Protein AF-0000000080642154 (afdb_homodimer)

pLDDT: mean 95.43, std 9.93, range [31.25, 98.94]

InterPro domains:
  IPR029069 HotDog domain superfamily [SSF54637] (1-154)

Sequence (316 aa):
MKNPFTVIQQVNEDMIDHNGHMHDAHYNMVFSDAINQFNYQHGLSLEEREALNYTLFTVEEHTAYLSELKKNERYHITIYLYDYNEKSVHFFSIMTNEHGSKVATNEALMLGINRATNKTAPFPEQFAQAIINYYDNQQLIEWPKQLGHRIRISRKGVMKNPFTVIQQVNEDMIDHNGHMHDAHYNMVFSDAINQFNYQHGLSLEEREALNYTLFTVEEHTAYLSELKKNERYHITIYLYDYNEKSVHFFSIMTNEHGSKVATNEALMLGINRATNKTAPFPEQFAQAIINYYDNQQLIEWPKQLGHRIRISRKGV

Nearest PDB structures (foldseek):
  5eo2-assembly2_C  TM=9.869E-01  e=1.524E-21  Staphylococcus aureus subsp. aureus Mu50
  5kl9-assembly1_B  TM=9.433E-01  e=9.557E-10  Escherichia coli O157:H7
  5t06-assembly1_B  TM=9.479E-01  e=1.783E-09  Escherichia coli O157:H7
  6fdg-assembly1_D  TM=8.700E-01  e=4.175E-09  Staphylococcus aureus
  2own-assembly1_A  TM=7.816E-01  e=1.930E-08  Lactiplantibacillus plantarum

Foldseek 3Di:
DPFWQKDKDFAAPVQADPVQFGDPVVVVVVVVVSVVVVLCVQQCNPVSCVVQQKDKDWDDKDKDFDATHGHGWMKMKTKAWPDDDFFKTWIKIFMATPVRHTGMIMIIMMGMARNVVRHTDGDDPRNVVSRVVSNVPHDDDDDDPSVVDDDDDDDDDD/DPFWQKDKDFAAPVQADPVQWGDPVVVVVVVVVSVVVVLCVQQCNVVSCVVQQKDKDWDDKDKDFDATHGHGWMKMKTKAWPDDDFFKTWIKIFMATPVGHTGMIMIIMMGMARNVVRHTDGDDPSNVVSNVVNNVPHDDDDDDPSVVDDDDDDDDDD

Secondary structure (DSSP, 8-state):
--PSPEEEEE--GGGB-TTSBB-HHHHHHHHHHHHHHHHHHTT--HHHHHHHTEEEEEEEEEEEE-S--BTT-EEEEEEEEEEE-SSEEEEEEEEEETTS-EEEEEEEEEEEEETTTTEE-PPPHHHHHHHHHHHHHSPP----TTTTPPP-------/---S-EEEEE--GGGB-TTSBB-HHHHHHHHHHHHHHHHHHTT--HHHHHHHTEEEEEEEEEEEE-S--BTT-EEEEEEEEEEE-SSEEEEEEEEEETTS-EEEEEEEEEEEEETTTTEE-PPPHHHHHHHHHHHHHSPP----TTTTPPP-------

Organism: Staphylococcus saprophyticus subsp. saprophyticus (strain ATCC 15305 / DSM 20229 / NCIMB 8711 / NCTC 7292 / S-41) (NCBI:txid342451)

Structure (mmCIF, N/CA/C/O backbone):
data_AF-0000000080642154-model_v1
#
loop_
_entity.id
_entity.type
_entity.pdbx_description
1 polymer '3-hydroxyacyl-CoA dehydrogenase'
#
loop_
_atom_site.group_PDB
_atom_site.id
_atom_site.type_symbol
_atom_site.label_atom_id
_atom_site.label_alt_id
_atom_site.label_comp_id
_atom_site.label_asym_id
_atom_site.label_entity_id
_atom_site.label_seq_id
_atom_site.pdbx_PDB_ins_code
_atom_site.Cartn_x
_atom_site.Cartn_y
_atom_site.Cartn_z
_atom_site.occupancy
_atom_site.B_iso_or_equiv
_atom_site.auth_seq_id
_atom_site.auth_comp_id
_atom_site.auth_asym_id
_atom_site.auth_atom_id
_atom_site.pdbx_PDB_model_num
ATOM 1 N N . MET A 1 1 ? -19.531 20.781 12.695 1 42.19 1 MET A N 1
ATOM 2 C CA . MET A 1 1 ? -18.469 20.422 11.766 1 42.19 1 MET A CA 1
ATOM 3 C C . MET A 1 1 ? -18.688 19 11.227 1 42.19 1 MET A C 1
ATOM 5 O O . MET A 1 1 ? -19.188 18.141 11.938 1 42.19 1 MET A O 1
ATOM 9 N N . LYS A 1 2 ? -19.234 18.766 9.977 1 56.19 2 LYS A N 1
ATOM 10 C CA . LYS A 1 2 ? -19.688 17.562 9.297 1 56.19 2 LYS A CA 1
ATOM 11 C C . LYS A 1 2 ? -18.688 16.422 9.477 1 56.19 2 LYS A C 1
ATOM 13 O O . LYS A 1 2 ? -17.672 16.375 8.781 1 56.19 2 LYS A O 1
ATOM 18 N N . ASN A 1 3 ? -18.219 15.992 10.805 1 66.75 3 ASN A N 1
ATOM 19 C CA . ASN A 1 3 ? -17.359 14.906 11.266 1 66.75 3 ASN A CA 1
ATOM 20 C C . ASN A 1 3 ? -17.906 13.547 10.852 1 66.75 3 ASN A C 1
ATOM 22 O O . ASN A 1 3 ? -19.109 13.305 10.922 1 66.75 3 ASN A O 1
ATOM 26 N N . PRO A 1 4 ? -17.078 12.812 10.211 1 89.19 4 PRO A N 1
ATOM 27 C CA . PRO A 1 4 ? -15.672 12.672 9.82 1 89.19 4 PRO A CA 1
ATOM 28 C C . PRO A 1 4 ? -15.406 13.125 8.383 1 89.19 4 PRO A C 1
ATOM 30 O O . PRO A 1 4 ? -16.328 13.18 7.574 1 89.19 4 PRO A O 1
ATOM 33 N N . PHE A 1 5 ? -14.094 13.523 8.047 1 96.81 5 PHE A N 1
ATOM 34 C CA . PHE A 1 5 ? -13.672 13.867 6.691 1 96.81 5 PHE A CA 1
ATOM 35 C C . PHE A 1 5 ? -13.891 12.688 5.746 1 96.81 5 PHE A C 1
ATOM 37 O O . PHE A 1 5 ? -13.336 11.609 5.957 1 96.81 5 PHE A O 1
ATOM 44 N N . THR A 1 6 ? -14.727 12.883 4.695 1 97.56 6 THR A N 1
ATOM 45 C CA . THR A 1 6 ? -15.094 11.805 3.777 1 97.56 6 THR A CA 1
ATOM 46 C C . THR A 1 6 ? -15.008 12.281 2.33 1 97.56 6 THR A C 1
ATOM 48 O O . THR A 1 6 ? -15.445 13.383 2.004 1 97.56 6 THR A O 1
ATOM 51 N N . VAL A 1 7 ? -14.352 11.484 1.503 1 97.75 7 VAL A N 1
ATOM 52 C CA . VAL A 1 7 ? -14.336 11.742 0.067 1 97.75 7 VAL A CA 1
ATOM 53 C C . VAL A 1 7 ? -15.203 10.719 -0.655 1 97.75 7 VAL A C 1
ATOM 55 O O . VAL A 1 7 ? -15.234 9.547 -0.279 1 97.75 7 VAL A O 1
ATOM 58 N N . ILE A 1 8 ? -15.891 11.219 -1.665 1 97.5 8 ILE A N 1
ATOM 59 C CA . ILE A 1 8 ? -16.75 10.367 -2.48 1 97.5 8 ILE A CA 1
ATOM 60 C C . ILE A 1 8 ? -16.219 10.312 -3.912 1 97.5 8 ILE A C 1
ATOM 62 O O . ILE A 1 8 ? -16.016 11.352 -4.543 1 97.5 8 ILE A O 1
ATOM 66 N N . GLN A 1 9 ? -15.961 9.102 -4.348 1 97.94 9 GLN A N 1
ATOM 67 C CA . GLN A 1 9 ? -15.391 8.93 -5.676 1 97.94 9 GLN A CA 1
ATOM 68 C C . GLN A 1 9 ? -16.016 7.742 -6.398 1 97.94 9 GLN A C 1
ATOM 70 O O . GLN A 1 9 ? -16.969 7.129 -5.891 1 97.94 9 GLN A O 1
ATOM 75 N N . GLN A 1 10 ? -15.586 7.582 -7.633 1 98.25 10 GLN A N 1
ATOM 76 C CA . GLN A 1 10 ? -16.062 6.492 -8.477 1 98.25 10 GLN A CA 1
ATOM 77 C C . GLN A 1 10 ? -14.898 5.773 -9.156 1 98.25 10 GLN A C 1
ATOM 79 O O . GLN A 1 10 ? -13.883 6.391 -9.477 1 98.25 10 GLN A O 1
ATOM 84 N N . VAL A 1 11 ? -15.156 4.461 -9.352 1 98.56 11 VAL A N 1
ATOM 85 C CA . VAL A 1 11 ? -14.133 3.678 -10.039 1 98.56 11 VAL A CA 1
ATOM 86 C C . VAL A 1 11 ? -14.148 4.004 -11.531 1 98.56 11 VAL A C 1
ATOM 88 O O . VAL A 1 11 ? -15.148 3.777 -12.219 1 98.56 11 VAL A O 1
ATOM 91 N N . ASN A 1 12 ? -12.992 4.504 -11.984 1 98.06 12 ASN A N 1
ATOM 92 C CA . ASN A 1 12 ? -12.859 4.812 -13.406 1 98.06 12 ASN A CA 1
ATOM 93 C C . ASN A 1 12 ? -12.297 3.627 -14.188 1 98.06 12 ASN A C 1
ATOM 95 O O . ASN A 1 12 ? -11.727 2.709 -13.602 1 98.06 12 ASN A O 1
ATOM 99 N N . GLU A 1 13 ? -12.398 3.707 -15.477 1 97.5 13 GLU A N 1
ATOM 100 C CA . GLU A 1 13 ? -11.984 2.619 -16.359 1 97.5 13 GLU A CA 1
ATOM 101 C C . GLU A 1 13 ? -10.492 2.34 -16.219 1 97.5 13 GLU A C 1
ATOM 103 O O . GLU A 1 13 ? -10.062 1.186 -16.297 1 97.5 13 GLU A O 1
ATOM 108 N N . ASP A 1 14 ? -9.711 3.342 -16.031 1 96.75 14 ASP A N 1
ATOM 109 C CA . ASP A 1 14 ? -8.258 3.197 -16.016 1 96.75 14 ASP A CA 1
ATOM 110 C C . ASP A 1 14 ? -7.789 2.541 -14.727 1 96.75 14 ASP A C 1
ATOM 112 O O . ASP A 1 14 ? -6.609 2.213 -14.586 1 96.75 14 ASP A O 1
ATOM 116 N N . MET A 1 15 ? -8.727 2.35 -13.812 1 97.81 15 MET A N 1
ATOM 117 C CA . MET A 1 15 ? -8.391 1.742 -12.523 1 97.81 15 MET A CA 1
ATOM 118 C C . MET A 1 15 ? -8.609 0.234 -12.562 1 97.81 15 MET A C 1
ATOM 120 O O . MET A 1 15 ? -8.227 -0.476 -11.633 1 97.81 15 MET A O 1
ATOM 124 N N . ILE A 1 16 ? -9.195 -0.267 -13.625 1 97.62 16 ILE A N 1
ATOM 125 C CA . ILE A 1 16 ? -9.672 -1.643 -13.695 1 97.62 16 ILE A CA 1
ATOM 126 C C . ILE A 1 16 ? -8.57 -2.545 -14.242 1 97.62 16 ILE A C 1
ATOM 128 O O . ILE A 1 16 ? -7.891 -2.188 -15.211 1 97.62 16 ILE A O 1
ATOM 132 N N . ASP A 1 17 ? -8.383 -3.711 -13.586 1 95.69 17 ASP A N 1
ATOM 133 C CA . ASP A 1 17 ? -7.355 -4.648 -14.031 1 95.69 17 ASP A CA 1
ATOM 134 C C . ASP A 1 17 ? -7.957 -5.734 -14.922 1 95.69 17 ASP A C 1
ATOM 136 O O . ASP A 1 17 ? -9.109 -5.629 -15.352 1 95.69 17 ASP A O 1
ATOM 140 N N . HIS A 1 18 ? -7.137 -6.738 -15.211 1 92.62 18 HIS A N 1
ATOM 141 C CA . HIS A 1 18 ? -7.531 -7.793 -16.141 1 92.62 18 HIS A CA 1
ATOM 142 C C . HIS A 1 18 ? -8.656 -8.641 -15.555 1 92.62 18 HIS A C 1
ATOM 144 O O . HIS A 1 18 ? -9.312 -9.391 -16.281 1 92.62 18 HIS A O 1
ATOM 150 N N . ASN A 1 19 ? -8.844 -8.531 -14.219 1 92.19 19 ASN A N 1
ATOM 151 C CA . ASN A 1 19 ? -9.898 -9.289 -13.555 1 92.19 19 ASN A CA 1
ATOM 152 C C . ASN A 1 19 ? -11.227 -8.547 -13.594 1 92.19 19 ASN A C 1
ATOM 154 O O . ASN A 1 19 ? -12.25 -9.07 -13.133 1 92.19 19 ASN A O 1
ATOM 158 N N . GLY A 1 20 ? -11.25 -7.289 -14.086 1 94.56 20 GLY A N 1
ATOM 159 C CA . GLY A 1 20 ? -12.469 -6.5 -14.148 1 94.56 20 GLY A CA 1
ATOM 160 C C . GLY A 1 20 ? -12.781 -5.781 -12.852 1 94.56 20 GLY A C 1
ATOM 161 O O . GLY A 1 20 ? -13.906 -5.32 -12.641 1 94.56 20 GLY A O 1
ATOM 162 N N . HIS A 1 21 ? -11.844 -5.762 -11.953 1 97.25 21 HIS A N 1
ATOM 163 C CA . HIS A 1 21 ? -11.984 -5.078 -10.672 1 97.25 21 HIS A CA 1
ATOM 164 C C . HIS A 1 21 ? -10.953 -3.961 -10.531 1 97.25 21 HIS A C 1
ATOM 166 O O . HIS A 1 21 ? -10 -3.891 -11.305 1 97.25 21 HIS A O 1
ATOM 172 N N . MET A 1 22 ? -11.195 -3.131 -9.586 1 98.31 22 MET A N 1
ATOM 173 C CA . MET A 1 22 ? -10.188 -2.121 -9.305 1 98.31 22 MET A CA 1
ATOM 174 C C . MET A 1 22 ? -8.875 -2.77 -8.867 1 98.31 22 MET A C 1
ATOM 176 O O . MET A 1 22 ? -8.867 -3.633 -7.984 1 98.31 22 MET A O 1
ATOM 180 N N . HIS A 1 23 ? -7.793 -2.352 -9.477 1 97.94 23 HIS A N 1
ATOM 181 C CA . HIS A 1 23 ? -6.453 -2.852 -9.195 1 97.94 23 HIS A CA 1
ATOM 182 C C . HIS A 1 23 ? -6.004 -2.482 -7.789 1 97.94 23 HIS A C 1
ATOM 184 O O . HIS A 1 23 ? -6.25 -1.367 -7.328 1 97.94 23 HIS A O 1
ATOM 190 N N . ASP A 1 24 ? -5.309 -3.367 -7.09 1 98 24 ASP A N 1
ATOM 191 C CA . ASP A 1 24 ? -4.883 -3.168 -5.707 1 98 24 ASP A CA 1
ATOM 192 C C . ASP A 1 24 ? -4.07 -1.884 -5.562 1 98 24 ASP A C 1
ATOM 194 O O . ASP A 1 24 ? -4.25 -1.133 -4.602 1 98 24 ASP A O 1
ATOM 198 N N . ALA A 1 25 ? -3.189 -1.623 -6.48 1 97.25 25 ALA A N 1
ATOM 199 C CA . ALA A 1 25 ? -2.359 -0.423 -6.418 1 97.25 25 ALA A CA 1
ATOM 200 C C . ALA A 1 25 ? -3.215 0.839 -6.484 1 97.25 25 ALA A C 1
ATOM 202 O O . ALA A 1 25 ? -2.859 1.869 -5.906 1 97.25 25 ALA A O 1
ATOM 203 N N . HIS A 1 26 ? -4.312 0.767 -7.16 1 98.25 26 HIS A N 1
ATOM 204 C CA . HIS A 1 26 ? -5.168 1.943 -7.277 1 98.25 26 HIS A CA 1
ATOM 205 C C . HIS A 1 26 ? -5.887 2.232 -5.965 1 98.25 26 HIS A C 1
ATOM 207 O O . HIS A 1 26 ? -6.133 3.393 -5.629 1 98.25 26 HIS A O 1
ATOM 213 N N . TYR A 1 27 ? -6.25 1.182 -5.184 1 98.75 27 TYR A N 1
ATOM 214 C CA . TYR A 1 27 ? -6.746 1.428 -3.834 1 98.75 27 TYR A CA 1
ATOM 215 C C . TYR A 1 27 ? -5.77 2.297 -3.047 1 98.75 27 TYR A C 1
ATOM 217 O O . TYR A 1 27 ? -6.176 3.279 -2.42 1 98.75 27 TYR A O 1
ATOM 225 N N . ASN A 1 28 ? -4.488 1.94 -3.105 1 98.56 28 ASN A N 1
ATOM 226 C CA . ASN A 1 28 ? -3.475 2.693 -2.373 1 98.56 28 ASN A CA 1
ATOM 227 C C . ASN A 1 28 ? -3.371 4.129 -2.875 1 98.56 28 ASN A C 1
ATOM 229 O O . ASN A 1 28 ? -3.133 5.051 -2.092 1 98.56 28 ASN A O 1
ATOM 233 N N . MET A 1 29 ? -3.561 4.305 -4.129 1 98.19 29 MET A N 1
ATOM 234 C CA . MET A 1 29 ? -3.521 5.645 -4.711 1 98.19 29 MET A CA 1
ATOM 235 C C . MET A 1 29 ? -4.664 6.504 -4.172 1 98.19 29 MET A C 1
ATOM 237 O O . MET A 1 29 ? -4.445 7.645 -3.758 1 98.19 29 MET A O 1
ATOM 241 N N . VAL A 1 30 ? -5.848 5.969 -4.137 1 98.56 30 VAL A N 1
ATOM 242 C CA . VAL A 1 30 ? -6.992 6.781 -3.738 1 98.56 30 VAL A CA 1
ATOM 243 C C . VAL A 1 30 ? -6.969 7.008 -2.229 1 98.56 30 VAL A C 1
ATOM 245 O O . VAL A 1 3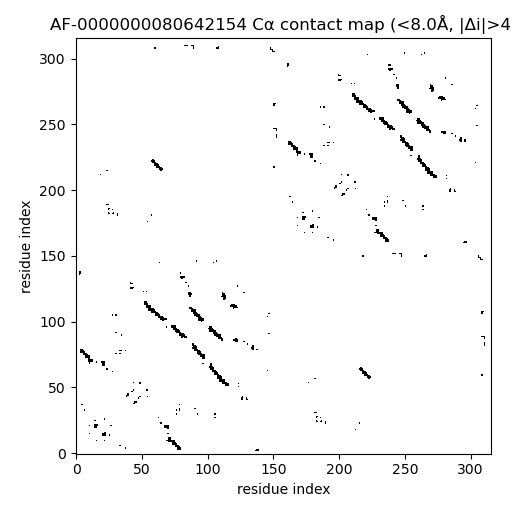0 ? -7.391 8.062 -1.744 1 98.56 30 VAL A O 1
ATOM 248 N N . PHE A 1 31 ? -6.484 6.031 -1.459 1 98.81 31 PHE A N 1
ATOM 249 C CA . PHE A 1 31 ? -6.277 6.262 -0.034 1 98.81 31 PHE A CA 1
ATOM 250 C C . PHE A 1 31 ? -5.27 7.383 0.191 1 98.81 31 PHE A C 1
ATOM 252 O O . PHE A 1 31 ? -5.508 8.289 0.997 1 98.81 31 PHE A O 1
ATOM 259 N N . SER A 1 32 ? -4.129 7.285 -0.513 1 98.5 32 SER A N 1
ATOM 260 C CA . SER A 1 32 ? -3.104 8.32 -0.414 1 98.5 32 SER A CA 1
ATOM 261 C C . SER A 1 32 ? -3.666 9.695 -0.765 1 98.5 32 SER A C 1
ATOM 263 O O . SER A 1 32 ? -3.418 10.672 -0.056 1 98.5 32 SER A O 1
ATOM 265 N N . ASP A 1 33 ? -4.418 9.742 -1.789 1 98.06 33 ASP A N 1
ATOM 266 C CA . ASP A 1 33 ? -5.016 11 -2.225 1 98.06 33 ASP A CA 1
ATOM 267 C C . ASP A 1 33 ? -5.969 11.547 -1.167 1 98.06 33 ASP A C 1
ATOM 269 O O . ASP A 1 33 ? -5.984 12.75 -0.903 1 98.06 33 ASP A O 1
ATOM 273 N N . ALA A 1 34 ? -6.789 10.719 -0.589 1 98.5 34 ALA A N 1
ATOM 274 C CA . ALA A 1 34 ? -7.738 11.133 0.438 1 98.5 34 ALA A CA 1
ATOM 275 C C . ALA A 1 34 ? -7.016 11.703 1.655 1 98.5 34 ALA A C 1
ATOM 277 O O . ALA A 1 34 ? -7.41 12.742 2.189 1 98.5 34 ALA A O 1
ATOM 278 N N . ILE A 1 35 ? -5.98 11.039 2.064 1 98.56 35 ILE A N 1
ATOM 279 C CA . ILE A 1 35 ? -5.203 11.5 3.211 1 98.56 35 ILE A CA 1
ATOM 280 C C . ILE A 1 35 ? -4.555 12.844 2.889 1 98.56 35 ILE A C 1
ATOM 282 O O . ILE A 1 35 ? -4.543 13.75 3.723 1 98.56 35 ILE A O 1
ATOM 286 N N . ASN A 1 36 ? -4.039 12.992 1.697 1 97.88 36 ASN A N 1
ATOM 287 C CA . ASN A 1 36 ? -3.441 14.258 1.293 1 97.88 36 ASN A CA 1
ATOM 288 C C . ASN A 1 36 ? -4.473 15.383 1.28 1 97.88 36 ASN A C 1
ATOM 290 O O . ASN A 1 36 ? -4.18 16.5 1.707 1 97.88 36 ASN A O 1
ATOM 294 N N . GLN A 1 37 ? -5.629 15.078 0.779 1 98.06 37 GLN A N 1
ATOM 295 C CA . GLN A 1 37 ? -6.695 16.078 0.797 1 98.06 37 GLN A CA 1
ATOM 296 C C . GLN A 1 37 ? -7.027 16.5 2.225 1 98.06 37 GLN A C 1
ATOM 298 O O . GLN A 1 37 ? -7.242 17.688 2.492 1 98.06 37 GLN A O 1
ATOM 303 N N . PHE A 1 38 ? -7.094 15.539 3.113 1 98.38 38 PHE A N 1
ATOM 304 C CA . PHE A 1 38 ? -7.273 15.859 4.523 1 98.38 38 PHE A CA 1
ATOM 305 C C . PHE A 1 38 ? -6.211 16.844 4.996 1 98.38 38 PHE A C 1
ATOM 307 O O . PHE A 1 38 ? -6.531 17.875 5.598 1 98.38 38 PHE A O 1
ATOM 314 N N . ASN A 1 39 ? -4.941 16.484 4.719 1 98.25 39 ASN A N 1
ATOM 315 C CA . ASN A 1 39 ? -3.834 17.344 5.137 1 98.25 39 ASN A CA 1
ATOM 316 C C . ASN A 1 39 ? -3.943 18.734 4.535 1 98.25 39 ASN A C 1
ATOM 318 O O . ASN A 1 39 ? -3.697 19.734 5.219 1 98.25 39 ASN A O 1
ATOM 322 N N . TYR A 1 40 ? -4.32 18.828 3.26 1 97.31 40 TYR A N 1
ATOM 323 C CA . TYR A 1 40 ? -4.465 20.109 2.566 1 97.31 40 TYR A CA 1
ATOM 324 C C . TYR A 1 40 ? -5.508 20.984 3.248 1 97.31 40 TYR A C 1
ATOM 326 O O . TYR A 1 40 ? -5.305 22.188 3.408 1 97.31 40 TYR A O 1
ATOM 334 N N . GLN A 1 41 ? -6.539 20.359 3.717 1 96.69 41 GLN A N 1
ATOM 335 C CA . GLN A 1 41 ? -7.676 21.094 4.258 1 96.69 41 GLN A CA 1
ATOM 336 C C . GLN A 1 41 ? -7.453 21.453 5.727 1 96.69 41 GLN A C 1
ATOM 338 O O . GLN A 1 41 ? -8.219 22.219 6.305 1 96.69 41 GLN A O 1
ATOM 343 N N . HIS A 1 42 ? -6.438 20.906 6.277 1 97 42 HIS A N 1
ATOM 344 C CA . HIS A 1 42 ? -6.234 21.109 7.707 1 97 42 HIS A CA 1
ATOM 345 C C . HIS A 1 42 ? -4.914 21.812 7.98 1 97 42 HIS A C 1
ATOM 347 O O . HIS A 1 42 ? -4.324 21.656 9.047 1 97 42 HIS A O 1
ATOM 353 N N . GLY A 1 43 ? -4.438 22.609 6.949 1 96.25 43 GLY A N 1
ATOM 354 C CA . GLY A 1 43 ? -3.338 23.516 7.258 1 96.25 43 GLY A CA 1
ATOM 355 C C . GLY A 1 43 ? -2.045 23.156 6.559 1 96.25 43 GLY A C 1
ATOM 356 O O . GLY A 1 43 ? -0.996 23.734 6.828 1 96.25 43 GLY A O 1
ATOM 357 N N . LEU A 1 44 ? -2.113 22.125 5.723 1 97.69 44 LEU A N 1
ATOM 358 C CA . LEU A 1 44 ? -0.933 21.75 4.953 1 97.69 44 LEU A CA 1
ATOM 359 C C . LEU A 1 44 ? -1.262 21.641 3.471 1 97.69 44 LEU A C 1
ATOM 361 O O . LEU A 1 44 ? -0.951 20.625 2.834 1 97.69 44 LEU A O 1
ATOM 365 N N . SER A 1 45 ? -1.916 22.688 2.943 1 97.31 45 SER A N 1
ATOM 366 C CA . SER A 1 45 ? -2.045 22.797 1.494 1 97.31 45 SER A CA 1
ATOM 367 C C . SER A 1 45 ? -0.681 22.922 0.825 1 97.31 45 SER A C 1
ATOM 369 O O . SER A 1 45 ? 0.326 23.172 1.495 1 97.31 45 SER A O 1
ATOM 371 N N . LEU A 1 46 ? -0.658 22.75 -0.472 1 96.25 46 LEU A N 1
ATOM 372 C CA . LEU A 1 46 ? 0.614 22.844 -1.181 1 96.25 46 LEU A CA 1
ATOM 373 C C . LEU A 1 46 ? 1.233 24.234 -0.986 1 96.25 46 LEU A C 1
ATOM 375 O O . LEU A 1 46 ? 2.445 24.344 -0.788 1 96.25 46 LEU A O 1
ATOM 379 N N . GLU A 1 47 ? 0.421 25.25 -1.021 1 96.94 47 GLU A N 1
ATOM 380 C CA . GLU A 1 47 ? 0.889 26.625 -0.801 1 96.94 47 GLU A CA 1
ATOM 381 C C . GLU A 1 47 ? 1.429 26.797 0.615 1 96.94 47 GLU A C 1
ATOM 383 O O . GLU A 1 47 ? 2.486 27.406 0.81 1 96.94 47 GLU A O 1
ATOM 388 N N . GLU A 1 48 ? 0.729 26.266 1.551 1 97.12 48 GLU A N 1
ATOM 389 C CA . GLU A 1 48 ? 1.159 26.375 2.941 1 97.12 48 GLU A CA 1
ATOM 390 C C . GLU A 1 48 ? 2.459 25.609 3.18 1 97.12 48 GLU A C 1
ATOM 392 O O . GLU A 1 48 ? 3.35 26.109 3.881 1 97.12 48 GLU A O 1
ATOM 397 N N . ARG A 1 49 ? 2.518 24.422 2.635 1 97.06 49 ARG A N 1
ATOM 398 C CA . ARG A 1 49 ? 3.73 23.609 2.764 1 97.06 49 ARG A CA 1
ATOM 399 C C . ARG A 1 49 ? 4.945 24.375 2.232 1 97.06 49 ARG A C 1
ATOM 401 O O . ARG A 1 49 ? 6.02 24.328 2.836 1 97.06 49 ARG A O 1
ATOM 408 N N . GLU A 1 50 ? 4.793 25 1.125 1 96.25 50 GLU A N 1
ATOM 409 C CA . GLU A 1 50 ? 5.879 25.781 0.538 1 96.25 50 GLU A CA 1
ATOM 410 C C . GLU A 1 50 ? 6.277 26.938 1.448 1 96.25 50 GLU A C 1
ATOM 412 O O . GLU A 1 50 ? 7.465 27.141 1.713 1 96.25 50 GLU A O 1
ATOM 417 N N . ALA A 1 51 ? 5.305 27.688 1.967 1 97.12 51 ALA A N 1
ATOM 418 C CA . ALA A 1 51 ? 5.555 28.844 2.822 1 97.12 51 ALA A CA 1
ATOM 419 C C . ALA A 1 51 ? 6.223 28.438 4.129 1 97.12 51 ALA A C 1
ATOM 421 O O . ALA A 1 51 ? 7.082 29.156 4.648 1 97.12 51 ALA A O 1
ATOM 422 N N . LEU A 1 52 ? 5.863 27.266 4.59 1 97.38 52 LEU A N 1
ATOM 423 C CA . LEU A 1 52 ? 6.328 26.781 5.887 1 97.38 52 LEU A CA 1
ATOM 424 C C . LEU A 1 52 ? 7.629 26 5.746 1 97.38 52 LEU A C 1
ATOM 426 O O . LEU A 1 52 ? 8.273 25.688 6.742 1 97.38 52 LEU A O 1
ATOM 430 N N . ASN A 1 53 ? 8.008 25.688 4.48 1 97.5 53 ASN A N 1
ATOM 431 C CA . ASN A 1 53 ? 9.109 24.766 4.227 1 97.5 53 ASN A CA 1
ATOM 432 C C . ASN A 1 53 ? 8.938 23.453 4.984 1 97.5 53 ASN A C 1
ATOM 434 O O . ASN A 1 53 ? 9.852 23.016 5.68 1 97.5 53 ASN A O 1
ATOM 438 N N . TYR A 1 54 ? 7.746 22.938 4.832 1 98.06 54 TYR A N 1
ATOM 439 C CA . TYR A 1 54 ? 7.324 21.781 5.621 1 98.06 54 TYR A CA 1
ATOM 440 C C . TYR A 1 54 ? 6.516 20.812 4.773 1 98.06 54 TYR A C 1
ATOM 442 O O . TYR A 1 54 ? 5.812 21.219 3.846 1 98.06 54 TYR A O 1
ATOM 450 N N . THR A 1 55 ? 6.668 19.484 5.059 1 97.56 55 THR A N 1
ATOM 451 C CA . THR A 1 55 ? 5.867 18.484 4.355 1 97.56 55 THR A CA 1
ATOM 452 C C . THR A 1 55 ? 5.668 17.25 5.219 1 97.56 55 THR A C 1
ATOM 454 O O . THR A 1 55 ? 6.082 17.219 6.379 1 97.56 55 THR A O 1
ATOM 457 N N . LEU A 1 56 ? 4.883 16.328 4.77 1 97.69 56 LEU A N 1
ATOM 458 C CA . LEU A 1 56 ? 4.684 15.016 5.383 1 97.69 56 LEU A CA 1
ATOM 459 C C . LEU A 1 56 ? 5.16 13.906 4.457 1 97.69 56 LEU A C 1
ATOM 461 O O . LEU A 1 56 ? 4.965 13.969 3.244 1 97.69 56 LEU A O 1
ATOM 465 N N . PHE A 1 57 ? 5.734 12.906 5.027 1 97.5 57 PHE A N 1
ATOM 466 C CA . PHE A 1 57 ? 6.094 11.688 4.309 1 97.5 57 PHE A CA 1
ATOM 467 C C . PHE A 1 57 ? 5.379 10.477 4.902 1 97.5 57 PHE A C 1
ATOM 469 O O . PHE A 1 57 ? 5.301 10.336 6.125 1 97.5 57 PHE A O 1
ATOM 476 N N . THR A 1 58 ? 4.793 9.695 4.02 1 98.44 58 THR A N 1
ATOM 477 C CA . THR A 1 58 ? 4.324 8.383 4.457 1 98.44 58 THR A CA 1
ATOM 478 C C . THR A 1 58 ? 5.5 7.457 4.742 1 98.44 58 THR A C 1
ATOM 480 O O . THR A 1 58 ? 6.355 7.246 3.883 1 98.44 58 THR A O 1
ATOM 483 N N . VAL A 1 59 ? 5.539 6.852 5.914 1 98.25 59 VAL A N 1
ATOM 484 C CA . VAL A 1 59 ? 6.695 6.031 6.254 1 98.25 59 VAL A CA 1
ATOM 485 C C . VAL A 1 59 ? 6.285 4.559 6.297 1 98.25 59 VAL A C 1
ATOM 487 O O . VAL A 1 59 ? 7.137 3.67 6.211 1 98.25 59 VAL A O 1
ATOM 490 N N . GLU A 1 60 ? 5.039 4.332 6.504 1 98.69 60 GLU A N 1
ATOM 491 C CA . GLU A 1 60 ? 4.535 2.963 6.527 1 98.69 60 GLU A CA 1
ATOM 492 C C . GLU A 1 60 ? 3.041 2.918 6.223 1 98.69 60 GLU A C 1
ATOM 494 O O . GLU A 1 60 ? 2.299 3.828 6.602 1 98.69 60 GLU A O 1
ATOM 499 N N . GLU A 1 61 ? 2.633 1.89 5.555 1 98.62 61 GLU A N 1
ATOM 500 C CA . GLU A 1 61 ? 1.222 1.747 5.207 1 98.62 61 GLU A CA 1
ATOM 501 C C . GLU A 1 61 ? 0.801 0.28 5.199 1 98.62 61 GLU A C 1
ATOM 503 O O . GLU A 1 61 ? 1.609 -0.602 4.902 1 98.62 61 GLU A O 1
ATOM 508 N N . HIS A 1 62 ? -0.407 0.009 5.547 1 98.81 62 HIS A N 1
ATOM 509 C CA . HIS A 1 62 ? -1.042 -1.304 5.547 1 98.81 62 HIS A CA 1
ATOM 510 C C . HIS A 1 62 ? -2.455 -1.232 4.977 1 98.81 62 HIS A C 1
ATOM 512 O O . HIS A 1 62 ? -3.283 -0.454 5.453 1 98.81 62 HIS A O 1
ATOM 518 N N . THR A 1 63 ? -2.727 -1.987 3.965 1 98.88 63 THR A N 1
ATOM 519 C CA . THR A 1 63 ? -4.035 -1.998 3.32 1 98.88 63 THR A CA 1
ATOM 520 C C . THR A 1 63 ? -4.637 -3.398 3.342 1 98.88 63 THR A C 1
ATOM 522 O O . THR A 1 63 ? -3.959 -4.379 3.027 1 98.88 63 THR A O 1
ATOM 525 N N . ALA A 1 64 ? -5.84 -3.488 3.773 1 98.88 64 ALA A N 1
ATOM 526 C CA . ALA A 1 64 ? -6.617 -4.723 3.686 1 98.88 64 ALA A CA 1
ATOM 527 C C . ALA A 1 64 ? -7.727 -4.594 2.645 1 98.88 64 ALA A C 1
ATOM 529 O O . ALA A 1 64 ? -8.516 -3.646 2.678 1 98.88 64 ALA A O 1
ATOM 530 N N . TYR A 1 65 ? -7.719 -5.504 1.724 1 98.69 65 TYR A N 1
ATOM 531 C CA . TYR A 1 65 ? -8.742 -5.574 0.69 1 98.69 65 TYR A CA 1
ATOM 532 C C . TYR A 1 65 ? -9.828 -6.578 1.065 1 98.69 65 TYR A C 1
ATOM 534 O O . TYR A 1 65 ? -9.586 -7.785 1.077 1 98.69 65 TYR A O 1
ATOM 542 N N . LEU A 1 66 ? -11.016 -6.102 1.304 1 98.38 66 LEU A N 1
ATOM 543 C CA . LEU A 1 66 ? -12.055 -6.922 1.92 1 98.38 66 LEU A CA 1
ATOM 544 C C . LEU A 1 66 ? -13.062 -7.395 0.879 1 98.38 66 LEU A C 1
ATOM 546 O O . LEU A 1 66 ? -13.641 -8.477 1.011 1 98.38 66 LEU A O 1
ATOM 550 N N . SER A 1 67 ? -13.398 -6.586 -0.068 1 97.5 67 SER A N 1
ATOM 551 C CA . SER A 1 67 ? -14.242 -6.922 -1.208 1 97.5 67 SER A CA 1
ATOM 552 C C . SER A 1 67 ? -13.844 -6.121 -2.445 1 97.5 67 SER A C 1
ATOM 554 O O . SER A 1 67 ? -13.023 -5.207 -2.361 1 97.5 67 SER A O 1
ATOM 556 N N . GLU A 1 68 ? -14.398 -6.492 -3.572 1 97.25 68 GLU A N 1
ATOM 557 C CA . GLU A 1 68 ? -13.977 -5.902 -4.84 1 97.25 68 GLU A CA 1
ATOM 558 C C . GLU A 1 68 ? -14.844 -4.699 -5.203 1 97.25 68 GLU A C 1
ATOM 560 O O . GLU A 1 68 ? -15.992 -4.598 -4.77 1 97.25 68 GLU A O 1
ATOM 565 N N . LEU A 1 69 ? -14.266 -3.762 -5.906 1 98.19 69 LEU A N 1
ATOM 566 C CA . LEU A 1 69 ? -14.969 -2.682 -6.586 1 98.19 69 LEU A CA 1
ATOM 567 C C . LEU A 1 69 ? -14.883 -2.844 -8.102 1 98.19 69 LEU A C 1
ATOM 569 O O . LEU A 1 69 ? -13.836 -3.201 -8.633 1 98.19 69 LEU A O 1
ATOM 573 N N . LYS A 1 70 ? -15.953 -2.623 -8.734 1 97.5 70 LYS A N 1
ATOM 574 C CA . LYS A 1 70 ? -16.031 -2.729 -10.195 1 97.5 70 LYS A CA 1
ATOM 575 C C . LYS A 1 70 ? -16.156 -1.351 -10.836 1 97.5 70 LYS A C 1
ATOM 577 O O . LYS A 1 70 ? -16.359 -0.353 -10.141 1 97.5 70 LYS A O 1
ATOM 582 N N . LYS A 1 71 ? -16.078 -1.395 -12.156 1 97.75 71 LYS A N 1
ATOM 583 C CA . LYS A 1 71 ? -16.172 -0.158 -12.922 1 97.75 71 LYS A CA 1
ATOM 584 C C . LYS A 1 71 ? -17.453 0.595 -12.602 1 97.75 71 LYS A C 1
ATOM 586 O O . LYS A 1 71 ? -18.516 -0.011 -12.492 1 97.75 71 LYS A O 1
ATOM 591 N N . ASN A 1 72 ? -17.297 1.896 -12.375 1 97.75 72 ASN A N 1
ATOM 592 C CA . ASN A 1 72 ? -18.375 2.852 -12.211 1 97.75 72 ASN A CA 1
ATOM 593 C C . ASN A 1 72 ? -19 2.754 -10.82 1 97.75 72 ASN A C 1
ATOM 595 O O . ASN A 1 72 ? -19.891 3.539 -10.477 1 97.75 72 ASN A O 1
ATOM 599 N N . GLU A 1 73 ? -18.609 1.833 -10.008 1 98.25 73 GLU A N 1
ATOM 600 C CA . GLU A 1 73 ? -19.109 1.804 -8.633 1 98.25 73 GLU A CA 1
ATOM 601 C C . GLU A 1 73 ? -18.594 3 -7.84 1 98.25 73 GLU A C 1
ATOM 603 O O . GLU A 1 73 ? -17.453 3.416 -8 1 98.25 73 GLU A O 1
ATOM 608 N N . ARG A 1 74 ? -19.5 3.514 -7.066 1 98.38 74 ARG A N 1
ATOM 609 C CA . ARG A 1 74 ? -19.141 4.613 -6.176 1 98.38 74 ARG A CA 1
ATOM 610 C C . ARG A 1 74 ? -18.594 4.09 -4.855 1 98.38 74 ARG A C 1
ATOM 612 O O . ARG A 1 74 ? -18.984 3.014 -4.398 1 98.38 74 ARG A O 1
ATOM 619 N N . TYR A 1 75 ? -17.656 4.805 -4.281 1 98.69 75 TYR A N 1
ATOM 620 C CA . TYR A 1 75 ? -17.125 4.453 -2.971 1 98.69 75 TYR A CA 1
ATOM 621 C C . TYR A 1 75 ? -16.828 5.703 -2.145 1 98.69 75 TYR A C 1
ATOM 623 O O . TYR A 1 75 ? -16.688 6.797 -2.693 1 98.69 75 TYR A O 1
ATOM 631 N N . HIS A 1 76 ? -16.844 5.488 -0.842 1 98.44 76 HIS A N 1
ATOM 632 C CA . HIS A 1 76 ? -16.531 6.512 0.147 1 98.44 76 HIS A CA 1
ATOM 633 C C . HIS A 1 76 ? -15.281 6.152 0.932 1 98.44 76 HIS A C 1
ATOM 635 O O . HIS A 1 76 ? -15.094 4.996 1.316 1 98.44 76 HIS A O 1
ATOM 641 N N . ILE A 1 77 ? -14.438 7.105 1.104 1 98.75 77 ILE A N 1
ATOM 642 C CA . ILE A 1 77 ? -13.305 6.945 2.012 1 98.75 77 ILE A CA 1
ATOM 643 C C . ILE A 1 77 ? -13.438 7.918 3.178 1 98.75 77 ILE A C 1
ATOM 645 O O . ILE A 1 77 ? -13.469 9.133 2.977 1 98.75 77 ILE A O 1
ATOM 649 N N . THR A 1 78 ? -13.5 7.367 4.324 1 98.56 78 THR A N 1
ATOM 650 C CA . THR A 1 78 ? -13.562 8.164 5.539 1 98.56 78 THR A CA 1
ATOM 651 C C . THR A 1 78 ? -12.25 8.086 6.312 1 98.56 78 THR A C 1
ATOM 653 O O . THR A 1 78 ? -11.727 6.992 6.535 1 98.56 78 THR A O 1
ATOM 656 N N . ILE A 1 79 ? -11.789 9.242 6.758 1 98.56 79 ILE A N 1
ATOM 657 C CA . ILE A 1 79 ? -10.484 9.328 7.406 1 98.56 79 ILE A CA 1
ATOM 658 C C . ILE A 1 79 ? -10.664 9.461 8.914 1 98.56 79 ILE A C 1
ATOM 660 O O . ILE A 1 79 ? -11.445 10.289 9.383 1 98.56 79 ILE A O 1
ATOM 664 N N . TYR A 1 80 ? -9.945 8.648 9.656 1 98.38 80 TYR A N 1
ATOM 665 C CA . TYR A 1 80 ? -9.859 8.75 11.109 1 98.38 80 TYR A CA 1
ATOM 666 C C . TYR A 1 80 ? -8.406 8.891 11.555 1 98.38 80 TYR A C 1
ATOM 668 O O . TYR A 1 80 ? -7.488 8.5 10.836 1 98.38 80 TYR A O 1
ATOM 676 N N . LEU A 1 81 ? -8.242 9.516 12.68 1 98.25 81 LEU A N 1
ATOM 677 C CA . LEU A 1 81 ? -6.945 9.547 13.352 1 98.25 81 LEU A CA 1
ATOM 678 C C . LEU A 1 81 ? -6.902 8.539 14.5 1 98.25 81 LEU A C 1
ATOM 680 O O . LEU A 1 81 ? -7.699 8.633 15.438 1 98.25 81 LEU A O 1
ATOM 684 N N . TYR A 1 82 ? -6.02 7.598 14.414 1 98.12 82 TYR A N 1
ATOM 685 C CA . TYR A 1 82 ? -5.883 6.602 15.477 1 98.12 82 TYR A CA 1
ATOM 686 C C . TYR A 1 82 ? -4.973 7.113 16.594 1 98.12 82 TYR A C 1
ATOM 688 O O . TYR A 1 82 ? -5.211 6.84 17.766 1 98.12 82 TYR A O 1
ATOM 696 N N . ASP A 1 83 ? -3.92 7.781 16.234 1 97.94 83 ASP A N 1
ATOM 697 C CA . ASP A 1 83 ? -2.922 8.289 17.172 1 97.94 83 ASP A CA 1
ATOM 698 C C . ASP A 1 83 ? -2.119 9.43 16.562 1 97.94 83 ASP A C 1
ATOM 700 O O . ASP A 1 83 ? -2.17 9.648 15.344 1 97.94 83 ASP A O 1
ATOM 704 N N . TYR A 1 84 ? -1.521 10.227 17.359 1 98.12 84 TYR A N 1
ATOM 705 C CA . TYR A 1 84 ? -0.621 11.273 16.891 1 98.12 84 TYR A CA 1
ATOM 706 C C . TYR A 1 84 ? 0.347 11.695 17.984 1 98.12 84 TYR A C 1
ATOM 708 O O . TYR A 1 84 ? 0.131 11.391 19.156 1 98.12 84 TYR A O 1
ATOM 716 N N . ASN A 1 85 ? 1.448 12.219 17.656 1 97.75 85 ASN A N 1
ATOM 717 C CA . ASN A 1 85 ? 2.314 13.008 18.516 1 97.75 85 ASN A CA 1
ATOM 718 C C . ASN A 1 85 ? 2.746 14.312 17.859 1 97.75 85 ASN A C 1
ATOM 720 O O . ASN A 1 85 ? 2.057 14.82 16.969 1 97.75 85 ASN A O 1
ATOM 724 N N . GLU A 1 86 ? 3.854 14.922 18.266 1 97 86 GLU A N 1
ATOM 725 C CA . GLU A 1 86 ? 4.195 16.281 17.844 1 97 86 GLU A CA 1
ATOM 726 C C . GLU A 1 86 ? 4.645 16.297 16.375 1 97 86 GLU A C 1
ATOM 728 O O . GLU A 1 86 ? 4.664 17.359 15.75 1 97 86 GLU A O 1
ATOM 733 N N . LYS A 1 87 ? 5.055 15.117 15.891 1 97.62 87 LYS A N 1
ATOM 734 C CA . LYS A 1 87 ? 5.645 15.148 14.555 1 97.62 87 LYS A CA 1
ATOM 735 C C . LYS A 1 87 ? 5.145 13.992 13.703 1 97.62 87 LYS A C 1
ATOM 737 O O . LYS A 1 87 ? 5.582 13.82 12.562 1 97.62 87 LYS A O 1
ATOM 742 N N . SER A 1 88 ? 4.23 13.094 14.211 1 98.38 88 SER A N 1
ATOM 743 C CA . SER A 1 88 ? 3.725 11.953 13.453 1 98.38 88 SER A CA 1
ATOM 744 C C . SER A 1 88 ? 2.219 11.797 13.633 1 98.38 88 SER A C 1
ATOM 746 O O . SER A 1 88 ? 1.671 12.156 14.68 1 98.38 88 SER A O 1
ATOM 748 N N . VAL A 1 89 ? 1.626 11.359 12.641 1 98.62 89 VAL A N 1
ATOM 749 C CA . VAL A 1 89 ? 0.191 11.102 12.695 1 98.62 89 VAL A CA 1
ATOM 750 C C . VAL A 1 89 ? -0.104 9.719 12.125 1 98.62 89 VAL A C 1
ATOM 752 O O . VAL A 1 89 ? 0.453 9.328 11.094 1 98.62 89 VAL A O 1
ATOM 755 N N . HIS A 1 90 ? -0.879 8.922 12.883 1 98.75 90 HIS A N 1
ATOM 756 C CA . HIS A 1 90 ? -1.35 7.582 12.562 1 98.75 90 HIS A CA 1
ATOM 757 C C . HIS A 1 90 ? -2.787 7.609 12.055 1 98.75 90 HIS A C 1
ATOM 759 O O . HIS A 1 90 ? -3.729 7.668 12.852 1 98.75 90 HIS A O 1
ATOM 765 N N . PHE A 1 91 ? -2.908 7.512 10.695 1 98.81 91 PHE A N 1
ATOM 766 C CA . PHE A 1 91 ? -4.211 7.547 10.039 1 98.81 91 PHE A CA 1
ATOM 767 C C . PHE A 1 91 ? -4.805 6.148 9.938 1 98.81 91 PHE A C 1
ATOM 769 O O . PHE A 1 91 ? -4.078 5.168 9.773 1 98.81 91 PHE A O 1
ATOM 776 N N . PHE A 1 92 ? -6.105 6.062 10.016 1 98.81 92 PHE A N 1
ATOM 777 C CA . PHE A 1 92 ? -6.863 4.875 9.648 1 98.81 92 PHE A CA 1
ATOM 778 C C . PHE A 1 92 ? -8.062 5.246 8.781 1 98.81 92 PHE A C 1
ATOM 780 O O . PHE A 1 92 ? -8.938 5.992 9.219 1 98.81 92 PHE A O 1
ATOM 787 N N . SER A 1 93 ? -8.109 4.746 7.594 1 98.81 93 SER A N 1
ATOM 788 C CA . SER A 1 93 ? -9.156 5.066 6.629 1 98.81 93 SER A CA 1
ATOM 789 C C . SER A 1 93 ? -10.039 3.857 6.344 1 98.81 93 SER A C 1
ATOM 791 O O . SER A 1 93 ? -9.547 2.73 6.258 1 98.81 93 SER A O 1
ATOM 793 N N . ILE A 1 94 ? -11.297 4.129 6.168 1 98.81 94 ILE A N 1
ATOM 794 C CA . ILE A 1 94 ? -12.258 3.086 5.84 1 98.81 94 ILE A CA 1
ATOM 795 C C . ILE A 1 94 ? -12.93 3.406 4.504 1 98.81 94 ILE A C 1
ATOM 797 O O . ILE A 1 94 ? -13.445 4.508 4.309 1 98.81 94 ILE A O 1
ATOM 801 N N . MET A 1 95 ? -12.867 2.482 3.605 1 98.88 95 MET A N 1
ATOM 802 C CA . MET A 1 95 ? -13.531 2.586 2.311 1 98.88 95 MET A CA 1
ATOM 803 C C . MET A 1 95 ? -14.812 1.765 2.289 1 98.88 95 MET A C 1
ATOM 805 O O . MET A 1 95 ? -14.797 0.571 2.596 1 98.88 95 MET A O 1
ATOM 809 N N . THR A 1 96 ? -15.906 2.379 1.958 1 98.69 96 THR A N 1
ATOM 810 C CA . THR A 1 96 ? -17.188 1.694 1.839 1 98.69 96 THR A CA 1
ATOM 811 C C . THR A 1 96 ? -17.766 1.882 0.442 1 98.69 96 THR A C 1
ATOM 813 O O . THR A 1 96 ? -17.484 2.879 -0.226 1 98.69 96 THR A O 1
ATOM 816 N N . ASN A 1 97 ? -18.562 0.888 0.038 1 98.19 97 ASN A N 1
ATOM 817 C CA . ASN A 1 97 ? -19.297 1.064 -1.207 1 98.19 97 ASN A CA 1
ATOM 818 C C . ASN A 1 97 ? -20.578 1.881 -0.994 1 98.19 97 ASN A C 1
ATOM 820 O O . ASN A 1 97 ? -20.812 2.396 0.101 1 98.19 97 ASN A O 1
ATOM 824 N N . GLU A 1 98 ? -21.344 2.047 -2.021 1 95.81 98 GLU A N 1
ATOM 825 C CA . GLU A 1 98 ? -22.516 2.908 -1.986 1 95.81 98 GLU A CA 1
ATOM 826 C C . GLU A 1 98 ? -23.578 2.365 -1.023 1 95.81 98 GLU A C 1
ATOM 828 O O . GLU A 1 98 ? -24.438 3.111 -0.551 1 95.81 98 GLU A O 1
ATOM 833 N N . HIS A 1 99 ? -23.469 1.106 -0.714 1 96.56 99 HIS A N 1
ATOM 834 C CA . HIS A 1 99 ? -24.438 0.466 0.162 1 96.56 99 HIS A CA 1
ATOM 835 C C . HIS A 1 99 ? -23.953 0.446 1.607 1 96.56 99 HIS A C 1
ATOM 837 O O . HIS A 1 99 ? -24.641 -0.064 2.492 1 96.56 99 HIS A O 1
ATOM 843 N N . GLY A 1 100 ? -22.766 0.912 1.844 1 96.5 100 GLY A N 1
ATOM 844 C CA . GLY A 1 100 ? -22.25 1.043 3.199 1 96.5 100 GLY A CA 1
ATOM 845 C C . GLY A 1 100 ? -21.406 -0.134 3.633 1 96.5 100 GLY A C 1
ATOM 846 O O . GLY A 1 100 ? -20.891 -0.153 4.75 1 96.5 100 GLY A O 1
ATOM 847 N N . SER A 1 101 ? -21.219 -1.087 2.732 1 97.75 101 SER A N 1
ATOM 848 C CA . SER A 1 101 ? -20.375 -2.232 3.051 1 97.75 101 SER A CA 1
ATOM 849 C C . SER A 1 101 ? -18.906 -1.872 2.959 1 97.75 101 SER A C 1
ATOM 851 O O . SER A 1 101 ? -18.484 -1.193 2.02 1 97.75 101 SER A O 1
ATOM 853 N N . LYS A 1 102 ? -18.109 -2.326 3.986 1 98.44 102 LYS A N 1
ATOM 854 C CA . LYS A 1 102 ? -16.672 -2.084 3.951 1 98.44 102 LYS A CA 1
ATOM 855 C C . LYS A 1 102 ? -16.016 -2.85 2.807 1 98.44 102 LYS A C 1
ATOM 857 O O . LYS A 1 102 ? -16.266 -4.047 2.633 1 98.44 102 LYS A O 1
ATOM 862 N N . VAL A 1 103 ? -15.172 -2.074 2.047 1 98.62 103 VAL A N 1
ATOM 863 C CA . VAL A 1 103 ? -14.539 -2.666 0.875 1 98.62 103 VAL A CA 1
ATOM 864 C C . VAL A 1 103 ? -13.031 -2.785 1.11 1 98.62 103 VAL A C 1
ATOM 866 O O . VAL A 1 103 ? -12.383 -3.68 0.564 1 98.62 103 VAL A O 1
ATOM 869 N N . ALA A 1 104 ? -12.492 -1.89 1.849 1 98.88 104 ALA A N 1
ATOM 870 C CA . ALA A 1 104 ? -11.062 -1.88 2.164 1 98.88 104 ALA A CA 1
ATOM 871 C C . ALA A 1 104 ? -10.773 -0.964 3.35 1 98.88 104 ALA A C 1
ATOM 873 O O . ALA A 1 104 ? -11.578 -0.093 3.684 1 98.88 104 ALA A O 1
ATOM 874 N N . THR A 1 105 ? -9.656 -1.177 3.994 1 98.94 105 THR A N 1
ATOM 875 C CA . THR A 1 105 ? -9.133 -0.278 5.016 1 98.94 105 THR A CA 1
ATOM 876 C C . THR A 1 105 ? -7.672 0.064 4.73 1 98.94 105 THR A C 1
ATOM 878 O O . THR A 1 105 ? -6.965 -0.702 4.074 1 98.94 105 THR A O 1
ATOM 881 N N . ASN A 1 106 ? -7.277 1.153 5.168 1 98.88 106 ASN A N 1
ATOM 882 C CA . ASN A 1 106 ? -5.895 1.601 5.039 1 98.88 106 ASN A CA 1
ATOM 883 C C . ASN A 1 106 ? -5.395 2.236 6.332 1 98.88 106 ASN A C 1
ATOM 885 O O . ASN A 1 106 ? -6.074 3.074 6.926 1 98.88 106 ASN A O 1
ATOM 889 N N . GLU A 1 107 ? -4.316 1.781 6.766 1 98.81 107 GLU A N 1
ATOM 890 C CA . GLU A 1 107 ? -3.562 2.316 7.895 1 98.81 107 GLU A CA 1
ATOM 891 C C . GLU A 1 107 ? -2.262 2.967 7.43 1 98.81 107 GLU A C 1
ATOM 893 O O . GLU A 1 107 ? -1.465 2.342 6.727 1 98.81 107 GLU A O 1
ATOM 898 N N . ALA A 1 108 ? -2.033 4.211 7.812 1 98.81 108 ALA A N 1
ATOM 899 C CA . ALA A 1 108 ? -0.85 4.91 7.316 1 98.81 108 ALA A CA 1
ATOM 900 C C . ALA A 1 108 ? -0.208 5.75 8.422 1 98.81 108 ALA A C 1
ATOM 902 O O . ALA A 1 108 ? -0.906 6.41 9.195 1 98.81 108 ALA A O 1
ATOM 903 N N . LEU A 1 109 ? 1.08 5.676 8.508 1 98.75 109 LEU A N 1
ATOM 904 C CA . LEU A 1 109 ? 1.871 6.535 9.383 1 98.75 109 LEU A CA 1
ATOM 905 C C . LEU A 1 109 ? 2.623 7.59 8.57 1 98.75 109 LEU A C 1
ATOM 907 O O . LEU A 1 109 ? 3.322 7.258 7.613 1 98.75 109 LEU A O 1
ATOM 911 N N . MET A 1 110 ? 2.41 8.805 8.938 1 98.62 110 MET A N 1
ATOM 912 C CA . MET A 1 110 ? 3.113 9.891 8.266 1 98.62 110 MET A CA 1
ATOM 913 C C . MET A 1 110 ? 3.957 10.688 9.258 1 98.62 110 MET A C 1
ATOM 915 O O . MET A 1 110 ? 3.6 10.805 10.43 1 98.62 110 MET A O 1
ATOM 919 N N . LEU A 1 111 ? 5.016 11.219 8.758 1 98.12 111 LEU A N 1
ATOM 920 C CA . LEU A 1 111 ? 5.961 12 9.547 1 98.12 111 LEU A CA 1
ATOM 921 C C . LEU A 1 111 ? 6.121 13.398 8.969 1 98.12 111 LEU A C 1
ATOM 923 O O . LEU A 1 111 ? 6.184 13.57 7.75 1 98.12 111 LEU A O 1
ATOM 927 N N . GLY A 1 112 ? 6.176 14.312 9.891 1 98.25 112 GLY A N 1
ATOM 928 C CA . GLY A 1 112 ? 6.469 15.68 9.492 1 98.25 112 GLY A CA 1
ATOM 929 C C . GLY A 1 112 ? 7.941 15.914 9.219 1 98.25 112 GLY A C 1
ATOM 930 O O . GLY A 1 112 ? 8.805 15.453 9.969 1 98.25 112 GLY A O 1
ATOM 931 N N . ILE A 1 113 ? 8.18 16.672 8.148 1 98.12 113 ILE A N 1
ATOM 932 C CA . ILE A 1 113 ? 9.555 16.891 7.711 1 98.12 113 ILE A CA 1
ATOM 933 C C . ILE A 1 113 ? 9.781 18.391 7.484 1 98.12 113 ILE A C 1
ATOM 935 O O . ILE A 1 113 ? 8.977 19.062 6.828 1 98.12 113 ILE A O 1
ATOM 939 N N . ASN A 1 114 ? 10.859 18.922 8.094 1 98.12 114 ASN A N 1
ATOM 940 C CA . ASN A 1 114 ? 11.375 20.219 7.688 1 98.12 114 ASN A CA 1
ATOM 941 C C . ASN A 1 114 ? 12.117 20.141 6.359 1 98.12 114 ASN A C 1
ATOM 943 O O . ASN A 1 114 ? 13.18 19.531 6.273 1 98.12 114 ASN A O 1
ATOM 947 N N . ARG A 1 115 ? 11.562 20.812 5.344 1 95.69 115 ARG A N 1
ATOM 948 C CA . ARG A 1 115 ? 12.125 20.672 4.004 1 95.69 115 ARG A CA 1
ATOM 949 C C . ARG A 1 115 ? 13.477 21.359 3.902 1 95.69 115 ARG A C 1
ATOM 951 O O . ARG A 1 115 ? 14.289 21.031 3.039 1 95.69 115 ARG A O 1
ATOM 958 N N . ALA A 1 116 ? 13.719 22.328 4.715 1 95.44 116 ALA A N 1
ATOM 959 C CA . ALA A 1 116 ? 14.992 23.047 4.719 1 95.44 116 ALA A CA 1
ATOM 960 C C . ALA A 1 116 ? 16.125 22.156 5.219 1 95.44 116 ALA A C 1
ATOM 962 O O . ALA A 1 116 ? 17.234 22.203 4.699 1 95.44 116 ALA A O 1
ATOM 963 N N . THR A 1 117 ? 15.859 21.312 6.199 1 96.38 117 THR A N 1
ATOM 964 C CA . THR A 1 117 ? 16.891 20.484 6.812 1 96.38 117 THR A CA 1
ATOM 965 C C . THR A 1 117 ? 16.734 19.031 6.383 1 96.38 117 THR A C 1
ATOM 967 O O . THR A 1 117 ? 17.641 18.219 6.59 1 96.38 117 THR A O 1
ATOM 970 N N . ASN A 1 118 ? 15.586 18.75 5.836 1 94.94 118 ASN A N 1
ATOM 971 C CA . ASN A 1 118 ? 15.242 17.375 5.445 1 94.94 118 ASN A CA 1
ATOM 972 C C . ASN A 1 118 ? 15.281 16.438 6.641 1 94.94 118 ASN A C 1
ATOM 974 O O . ASN A 1 118 ? 15.773 15.305 6.527 1 94.94 118 ASN A O 1
ATOM 978 N N . LYS A 1 119 ? 14.828 16.984 7.77 1 96.88 119 LYS A N 1
ATOM 979 C CA . LYS A 1 119 ? 14.742 16.219 9.008 1 96.88 119 LYS A CA 1
ATOM 980 C C . LYS A 1 119 ? 13.336 16.266 9.586 1 96.88 119 LYS A C 1
ATOM 982 O O . LYS A 1 119 ? 12.57 17.188 9.312 1 96.88 119 LYS A O 1
ATOM 987 N N . THR A 1 120 ? 13.078 15.25 10.375 1 97.56 120 THR A N 1
ATOM 988 C CA . THR A 1 120 ? 11.805 15.234 11.078 1 97.56 120 THR A CA 1
ATOM 989 C C . THR A 1 120 ? 11.648 16.484 11.945 1 97.56 120 THR A C 1
ATOM 991 O O . THR A 1 120 ? 12.609 16.938 12.578 1 97.56 120 THR A O 1
ATOM 994 N N . ALA A 1 121 ? 10.531 17 11.945 1 98.19 121 ALA A N 1
ATOM 995 C CA . ALA A 1 121 ? 10.242 18.219 12.695 1 98.19 121 ALA A CA 1
ATOM 996 C C . ALA A 1 121 ? 8.812 18.219 13.227 1 98.19 121 ALA A C 1
ATOM 998 O O . ALA A 1 121 ? 7.934 17.578 12.648 1 98.19 121 ALA A O 1
ATOM 999 N N . PRO A 1 122 ? 8.57 18.938 14.266 1 98.25 122 PRO A N 1
ATOM 1000 C CA . PRO A 1 122 ? 7.203 19.031 14.781 1 98.25 122 PRO A CA 1
ATOM 1001 C C . PRO A 1 122 ? 6.242 19.688 13.781 1 98.25 122 PRO A C 1
ATOM 1003 O O . PRO A 1 122 ? 6.672 20.453 12.922 1 98.25 122 PRO A O 1
ATOM 1006 N N . PHE A 1 123 ? 5.004 19.375 13.945 1 98.56 123 PHE A N 1
ATOM 1007 C CA . PHE A 1 123 ? 3.975 19.984 13.109 1 98.56 123 PHE A CA 1
ATOM 1008 C C . PHE A 1 123 ? 3.955 21.5 13.297 1 98.56 123 PHE A C 1
ATOM 1010 O O . PHE A 1 123 ? 4.098 22 14.414 1 98.56 123 PHE A O 1
ATOM 1017 N N . PRO A 1 124 ? 3.732 22.203 12.141 1 98.25 124 PRO A N 1
ATOM 1018 C CA . PRO A 1 124 ? 3.41 23.625 12.32 1 98.25 124 PRO A CA 1
ATOM 1019 C C . PRO A 1 124 ? 2.172 23.844 13.188 1 98.25 124 PRO A C 1
ATOM 1021 O O . PRO A 1 124 ? 1.27 23 13.203 1 98.25 124 PRO A O 1
ATOM 1024 N N . GLU A 1 125 ? 2.121 24.938 13.859 1 97.56 125 GLU A N 1
ATOM 1025 C CA . GLU A 1 125 ? 1.123 25.203 14.891 1 97.56 125 GLU A CA 1
ATOM 1026 C C . GLU A 1 125 ? -0.291 24.984 14.359 1 97.56 125 GLU A C 1
ATOM 1028 O O . GLU A 1 125 ? -1.096 24.297 15 1 97.56 125 GLU A O 1
ATOM 1033 N N . GLN A 1 126 ? -0.571 25.562 13.242 1 97.06 126 GLN A N 1
ATOM 1034 C CA . GLN A 1 126 ? -1.916 25.453 12.688 1 97.06 126 GLN A CA 1
ATOM 1035 C C . GLN A 1 126 ? -2.289 24 12.43 1 97.06 126 GLN A C 1
ATOM 1037 O O . GLN A 1 126 ? -3.406 23.578 12.734 1 97.06 126 GLN A O 1
ATOM 1042 N N . PHE A 1 127 ? -1.418 23.25 11.828 1 98.38 127 PHE A N 1
ATOM 1043 C CA . PHE A 1 127 ? -1.664 21.844 11.547 1 98.38 127 PHE A CA 1
ATOM 1044 C C . PHE A 1 127 ? -1.777 21.047 12.844 1 98.38 127 PHE A C 1
ATOM 1046 O O . PHE A 1 127 ? -2.658 20.188 12.977 1 98.38 127 PHE A O 1
ATOM 1053 N N . ALA A 1 128 ? -0.907 21.297 13.766 1 98.38 128 ALA A N 1
ATOM 1054 C CA . ALA A 1 128 ? -0.957 20.625 15.062 1 98.38 128 ALA A CA 1
ATOM 1055 C C . ALA A 1 128 ? -2.318 20.812 15.727 1 98.38 128 ALA A C 1
ATOM 1057 O O . ALA A 1 128 ? -2.918 19.859 16.219 1 98.38 128 ALA A O 1
ATOM 1058 N N . GLN A 1 129 ? -2.783 22.047 15.719 1 98.19 129 GLN A N 1
ATOM 1059 C CA . GLN A 1 129 ? -4.078 22.344 16.328 1 98.19 129 GLN A CA 1
ATOM 1060 C C . GLN A 1 129 ? -5.207 21.625 15.586 1 98.19 129 GLN A C 1
ATOM 1062 O O . GLN A 1 129 ? -6.156 21.156 16.203 1 98.19 129 GLN A O 1
ATOM 1067 N N . ALA A 1 130 ? -5.059 21.625 14.273 1 97.88 130 ALA A N 1
ATOM 1068 C CA . ALA A 1 130 ? -6.07 20.938 13.477 1 97.88 130 ALA A CA 1
ATOM 1069 C C . ALA A 1 130 ? -6.117 19.453 13.812 1 97.88 130 ALA A C 1
ATOM 1071 O O . ALA A 1 130 ? -7.199 18.859 13.93 1 97.88 130 ALA A O 1
ATOM 1072 N N . ILE A 1 131 ? -4.984 18.812 13.961 1 98 131 ILE A N 1
ATOM 1073 C CA . ILE A 1 131 ? -4.887 17.391 14.297 1 98 131 ILE A CA 1
ATOM 1074 C C . ILE A 1 131 ? -5.508 17.141 15.672 1 98 131 ILE A C 1
ATOM 1076 O O . ILE A 1 131 ? -6.316 16.219 15.836 1 98 131 ILE A O 1
ATOM 1080 N N . ILE A 1 132 ? -5.16 17.984 16.625 1 97.88 132 ILE A N 1
ATOM 1081 C CA . ILE A 1 132 ? -5.695 17.844 17.984 1 97.88 132 ILE A CA 1
ATOM 1082 C C . ILE A 1 132 ? -7.219 17.969 17.953 1 97.88 132 ILE A C 1
ATOM 1084 O O . ILE A 1 132 ? -7.926 17.125 18.5 1 97.88 132 ILE A O 1
ATOM 1088 N N . ASN A 1 133 ? -7.668 19 17.328 1 97.31 133 ASN A N 1
ATOM 1089 C CA . ASN A 1 133 ? -9.102 19.25 17.25 1 97.31 133 ASN A CA 1
ATOM 1090 C C . ASN A 1 133 ? -9.844 18.109 16.562 1 97.31 133 ASN A C 1
ATOM 1092 O O . ASN A 1 133 ? -10.898 17.672 17.031 1 97.31 133 ASN A O 1
ATOM 1096 N N . TYR A 1 134 ? -9.273 17.641 15.43 1 97.69 134 TYR A N 1
ATOM 1097 C CA . TYR A 1 134 ? -9.891 16.531 14.719 1 97.69 134 TYR A CA 1
ATOM 1098 C C . TYR A 1 134 ? -9.93 15.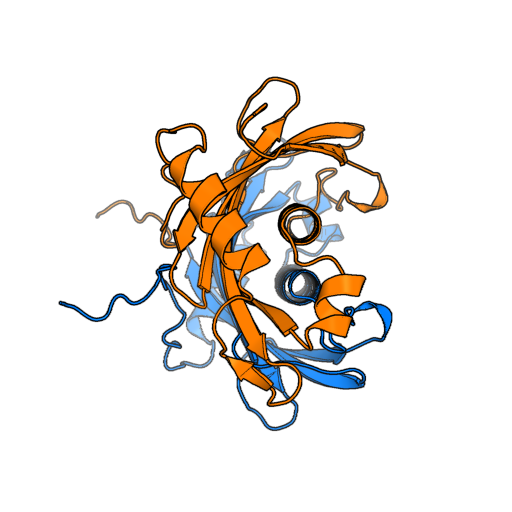273 15.578 1 97.69 134 TYR A C 1
ATOM 1100 O O . TYR A 1 134 ? -10.961 14.609 15.688 1 97.69 134 TYR A O 1
ATOM 1108 N N . TYR A 1 135 ? -8.812 14.969 16.188 1 97.19 135 TYR A N 1
ATOM 1109 C CA . TYR A 1 135 ? -8.695 13.789 17.031 1 97.19 135 TYR A CA 1
ATOM 1110 C C . TYR A 1 135 ? -9.711 13.82 18.172 1 97.19 135 TYR A C 1
ATOM 1112 O O . TYR A 1 135 ? -10.367 12.82 18.453 1 97.19 135 TYR A O 1
ATOM 1120 N N . ASP A 1 136 ? -9.922 14.938 18.75 1 96.25 136 ASP A N 1
ATOM 1121 C CA . ASP A 1 136 ? -10.773 15.086 19.922 1 96.25 136 ASP A CA 1
ATOM 1122 C C . ASP A 1 136 ? -12.25 15.062 19.547 1 96.25 136 ASP A C 1
ATOM 1124 O O . ASP A 1 136 ? -13.117 14.789 20.375 1 96.25 136 ASP A O 1
ATOM 1128 N N . ASN A 1 137 ? -12.531 15.336 18.281 1 96.12 137 ASN A N 1
ATOM 1129 C CA . ASN A 1 137 ? -13.93 15.562 17.953 1 96.12 137 ASN A CA 1
ATOM 1130 C C . ASN A 1 137 ? -14.438 14.57 16.922 1 96.12 137 ASN A C 1
ATOM 1132 O O . ASN A 1 137 ? -15.617 14.555 16.578 1 96.12 137 ASN A O 1
ATOM 1136 N N . GLN A 1 138 ? -13.5 13.766 16.422 1 95.75 138 GLN A N 1
ATOM 1137 C CA . GLN A 1 138 ? -13.953 12.812 15.414 1 95.75 138 GLN A CA 1
ATOM 1138 C C . GLN A 1 138 ? -14.93 11.805 16 1 95.75 138 GLN A C 1
ATOM 1140 O O . GLN A 1 138 ? -14.922 11.562 17.219 1 95.75 138 GLN A O 1
ATOM 1145 N N . GLN A 1 139 ? -15.758 11.328 15.172 1 92.81 139 GLN A N 1
ATOM 1146 C CA . GLN A 1 139 ? -16.703 10.281 15.586 1 92.81 139 GLN A CA 1
ATOM 1147 C C . GLN A 1 139 ? -15.961 9.086 16.172 1 92.81 139 GLN A C 1
ATOM 1149 O O . GLN A 1 139 ? -14.945 8.641 15.625 1 92.81 139 GLN A O 1
ATOM 1154 N N . LEU A 1 140 ? -16.469 8.648 17.281 1 92.38 140 LEU A N 1
ATOM 1155 C CA . LEU A 1 140 ? -15.922 7.422 17.844 1 92.38 140 LEU A CA 1
ATOM 1156 C C . LEU A 1 140 ? -16.438 6.195 17.094 1 92.38 140 LEU A C 1
ATOM 1158 O O . LEU A 1 140 ? -17.625 6.109 16.781 1 92.38 140 LEU A O 1
ATOM 1162 N N . ILE A 1 141 ? -15.492 5.363 16.781 1 94.94 141 ILE A N 1
ATOM 1163 C CA . ILE A 1 141 ? -15.875 4.145 16.078 1 94.94 141 ILE A CA 1
ATOM 1164 C C . ILE A 1 141 ? -15.289 2.93 16.797 1 94.94 141 ILE A C 1
ATOM 1166 O O . ILE A 1 141 ? -14.344 3.057 17.578 1 94.94 141 ILE A O 1
ATOM 1170 N N . GLU A 1 142 ? -16 1.766 16.594 1 96.56 142 GLU A N 1
ATOM 1171 C CA . GLU A 1 142 ? -15.32 0.51 16.891 1 96.56 142 GLU A CA 1
ATOM 1172 C C . GLU A 1 142 ? -14.25 0.203 15.844 1 96.56 142 GLU A C 1
ATOM 1174 O O . GLU A 1 142 ? -14.562 -0.001 14.672 1 96.56 142 GLU A O 1
ATOM 1179 N N . TRP A 1 143 ? -13.039 0.202 16.281 1 97.62 143 TRP A N 1
ATOM 1180 C CA . TRP A 1 143 ? -11.953 -0.016 15.328 1 97.62 143 TRP A CA 1
ATOM 1181 C C . TRP A 1 143 ? -12.094 -1.371 14.641 1 97.62 143 TRP A C 1
ATOM 1183 O O . TRP A 1 143 ? -12.289 -2.391 15.305 1 97.62 143 TRP A O 1
ATOM 1193 N N . PRO A 1 144 ? -11.984 -1.341 13.336 1 97.75 144 PRO A N 1
ATOM 1194 C CA . PRO A 1 144 ? -12.031 -2.615 12.609 1 97.75 144 PRO A CA 1
ATOM 1195 C C . PRO A 1 144 ? -10.898 -3.557 13.016 1 97.75 144 PRO A C 1
ATOM 1197 O O . PRO A 1 144 ? -9.828 -3.1 13.438 1 97.75 144 PRO A O 1
ATOM 1200 N N . LYS A 1 145 ? -11.125 -4.863 12.812 1 97.69 145 LYS A N 1
ATOM 1201 C CA . LYS A 1 145 ? -10.148 -5.883 13.188 1 97.69 145 LYS A CA 1
ATOM 1202 C C . LYS A 1 145 ? -8.875 -5.746 12.359 1 97.69 145 LYS A C 1
ATOM 1204 O O . LYS A 1 145 ? -7.844 -6.332 12.695 1 97.69 145 LYS A O 1
ATOM 1209 N N . GLN A 1 146 ? -8.93 -5.02 11.234 1 98.06 146 GLN A N 1
ATOM 1210 C CA . GLN A 1 146 ? -7.785 -4.828 10.352 1 98.06 146 GLN A CA 1
ATOM 1211 C C . GLN A 1 146 ? -6.746 -3.908 10.984 1 98.06 146 GLN A C 1
ATOM 1213 O O . GLN A 1 146 ? -5.598 -3.855 10.531 1 98.06 146 GLN A O 1
ATOM 1218 N N . LEU A 1 147 ? -7.168 -3.086 11.953 1 98.25 147 LEU A N 1
ATOM 1219 C CA . LEU A 1 147 ? -6.211 -2.211 12.625 1 98.25 147 LEU A CA 1
ATOM 1220 C C . LEU A 1 147 ? -5.102 -3.025 13.281 1 98.25 147 LEU A C 1
ATOM 1222 O O . LEU A 1 147 ? -5.371 -3.881 14.133 1 98.25 147 LEU A O 1
ATOM 1226 N N . GLY A 1 148 ? -3.832 -2.764 12.898 1 97.25 148 GLY A N 1
ATOM 1227 C CA . GLY A 1 148 ? -2.689 -3.436 13.5 1 97.25 148 GLY A CA 1
ATOM 1228 C C . GLY A 1 148 ? -2.568 -4.891 13.086 1 97.25 148 GLY A C 1
ATOM 1229 O O . GLY A 1 148 ? -1.87 -5.672 13.734 1 97.25 148 GLY A O 1
ATOM 1230 N N . HIS A 1 149 ? -3.256 -5.277 12.062 1 97.31 149 HIS A N 1
ATOM 1231 C CA . HIS A 1 149 ? -3.238 -6.676 11.633 1 97.31 149 HIS A CA 1
ATOM 1232 C C . HIS A 1 149 ? -1.856 -7.078 11.133 1 97.31 149 HIS A C 1
ATOM 1234 O O . HIS A 1 149 ? -1.18 -6.289 10.469 1 97.31 149 HIS A O 1
ATOM 1240 N N . ARG A 1 150 ? -1.457 -8.273 11.484 1 97.19 150 ARG A N 1
ATOM 1241 C CA . ARG A 1 150 ? -0.223 -8.859 10.969 1 97.19 150 ARG A CA 1
ATOM 1242 C C . ARG A 1 150 ? -0.517 -9.898 9.891 1 97.19 150 ARG A C 1
ATOM 1244 O O . ARG A 1 150 ? -1.318 -10.812 10.102 1 97.19 150 ARG A O 1
ATOM 1251 N N . ILE A 1 151 ? 0.139 -9.773 8.734 1 97.75 151 ILE A N 1
ATOM 1252 C CA . ILE A 1 151 ? -0.095 -10.688 7.613 1 97.75 151 ILE A CA 1
ATOM 1253 C C . ILE A 1 151 ? 0.472 -12.062 7.945 1 97.75 151 ILE A C 1
ATOM 1255 O O . ILE A 1 151 ? 1.63 -12.18 8.352 1 97.75 151 ILE A O 1
ATOM 1259 N N . ARG A 1 152 ? -0.377 -13.031 7.801 1 95.44 152 ARG A N 1
ATOM 1260 C CA . ARG A 1 152 ? 0.018 -14.414 8.062 1 95.44 152 ARG A CA 1
ATOM 1261 C C . ARG A 1 152 ? -0.899 -15.391 7.332 1 95.44 152 ARG A C 1
ATOM 1263 O O . ARG A 1 152 ? -2.025 -15.047 6.969 1 95.44 152 ARG A O 1
ATOM 1270 N N . ILE A 1 153 ? -0.392 -16.547 7.035 1 94.38 153 ILE A N 1
ATOM 1271 C CA . ILE A 1 153 ? -1.202 -17.641 6.504 1 94.38 153 ILE A CA 1
ATOM 1272 C C . ILE A 1 153 ? -1.668 -18.531 7.641 1 94.38 153 ILE A C 1
ATOM 1274 O O . ILE A 1 153 ? -0.863 -18.969 8.477 1 94.38 153 ILE A O 1
ATOM 1278 N N . SER A 1 154 ? -3.053 -18.625 7.758 1 79.88 154 SER A N 1
ATOM 1279 C CA . SER A 1 154 ? -3.646 -19.438 8.82 1 79.88 154 SER A CA 1
ATOM 1280 C C . SER A 1 154 ? -3.324 -20.906 8.633 1 79.88 154 SER A C 1
ATOM 1282 O O . SER A 1 154 ? -3.383 -21.438 7.512 1 79.88 154 SER A O 1
ATOM 1284 N N . ARG A 1 155 ? -2.523 -21.547 9.5 1 75 155 ARG A N 1
ATOM 1285 C CA . ARG A 1 155 ? -2.258 -22.984 9.461 1 75 155 ARG A CA 1
ATOM 1286 C C . ARG A 1 155 ? -3.172 -23.734 10.422 1 75 155 ARG A C 1
ATOM 1288 O O . ARG A 1 155 ? -3.488 -23.234 11.5 1 75 155 ARG A O 1
ATOM 1295 N N . LYS A 1 156 ? -4.082 -24.438 9.922 1 57.09 156 LYS A N 1
ATOM 1296 C CA . LYS A 1 156 ? -4.84 -25.328 10.781 1 57.09 156 LYS A CA 1
ATOM 1297 C C . LYS A 1 156 ? -3.91 -26.219 11.609 1 57.09 156 LYS A C 1
ATOM 1299 O O . LYS A 1 156 ? 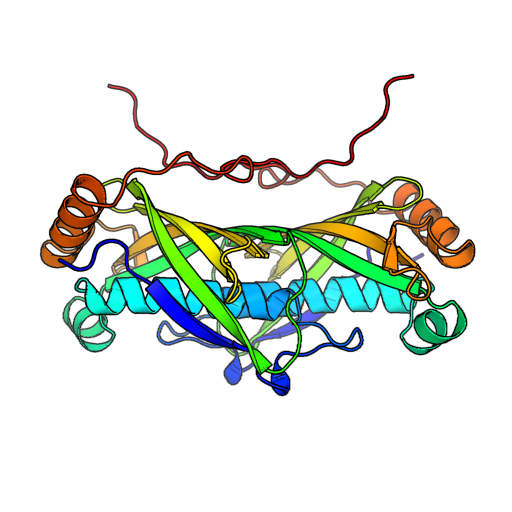-2.9 -26.719 11.102 1 57.09 156 LYS A O 1
ATOM 1304 N N . GLY A 1 157 ? -3.658 -25.922 12.891 1 39.31 157 GLY A N 1
ATOM 1305 C CA . GLY A 1 157 ? -2.984 -26.906 13.711 1 39.31 157 GLY A CA 1
ATOM 1306 C C . GLY A 1 157 ? -3.289 -28.344 13.297 1 39.31 157 GLY A C 1
ATOM 1307 O O . GLY A 1 157 ? -4.449 -28.688 13.078 1 39.31 157 GLY A O 1
ATOM 1308 N N . VAL A 1 158 ? -2.031 -29 12.914 1 31.39 158 VAL A N 1
ATOM 1309 C CA . VAL A 1 158 ? -2.018 -30.438 13.219 1 31.39 158 VAL A CA 1
ATOM 1310 C C . VAL A 1 158 ? -2.252 -30.641 14.719 1 31.39 158 VAL A C 1
ATOM 1312 O O . VAL A 1 158 ? -1.687 -29.938 15.547 1 31.39 158 VAL A O 1
ATOM 1315 N N . MET B 1 1 ? 20.141 -22.109 -10.953 1 42.59 1 MET B N 1
ATOM 1316 C CA . MET B 1 1 ? 19 -21.25 -11.219 1 42.59 1 MET B CA 1
ATOM 1317 C C . MET B 1 1 ? 19.172 -19.875 -10.57 1 42.59 1 MET B C 1
ATOM 1319 O O . MET B 1 1 ? 19.766 -19.781 -9.5 1 42.59 1 MET B O 1
ATOM 1323 N N . LYS B 1 2 ? 19.594 -18.766 -11.32 1 56.97 2 LYS B N 1
ATOM 1324 C CA . LYS B 1 2 ? 19.953 -17.391 -10.969 1 56.97 2 LYS B CA 1
ATOM 1325 C C . LYS B 1 2 ? 18.969 -16.812 -9.953 1 56.97 2 LYS B C 1
ATOM 1327 O O . LYS B 1 2 ? 17.922 -16.266 -10.336 1 56.97 2 LYS B O 1
ATOM 1332 N N . ASN B 1 3 ? 18.594 -17.516 -8.797 1 65.94 3 ASN B N 1
ATOM 1333 C CA . ASN B 1 3 ? 17.797 -17.156 -7.633 1 65.94 3 ASN B CA 1
ATOM 1334 C C . ASN B 1 3 ? 18.406 -15.969 -6.887 1 65.94 3 ASN B C 1
ATOM 1336 O O . ASN B 1 3 ? 19.625 -15.828 -6.816 1 65.94 3 ASN B O 1
ATOM 1340 N N . PRO B 1 4 ? 17.484 -15.016 -6.637 1 89.25 4 PRO B N 1
ATOM 1341 C CA . PRO B 1 4 ? 16.062 -14.703 -6.539 1 89.25 4 PRO B CA 1
ATOM 1342 C C . PRO B 1 4 ? 15.547 -13.898 -7.73 1 89.25 4 PRO B C 1
ATOM 1344 O O . PRO B 1 4 ? 16.328 -13.234 -8.414 1 89.25 4 PRO B O 1
ATOM 1347 N N . PHE B 1 5 ? 14.195 -13.969 -8.039 1 96.88 5 PHE B N 1
ATOM 1348 C CA . PHE B 1 5 ? 13.539 -13.164 -9.062 1 96.88 5 PHE B CA 1
ATOM 1349 C C . PHE B 1 5 ? 13.695 -11.68 -8.766 1 96.88 5 PHE B C 1
ATOM 1351 O O . PHE B 1 5 ? 13.266 -11.211 -7.707 1 96.88 5 PHE B O 1
ATOM 1358 N N . THR B 1 6 ? 14.336 -10.922 -9.703 1 97.56 6 THR B N 1
ATOM 1359 C CA . THR B 1 6 ? 14.625 -9.508 -9.484 1 97.56 6 THR B CA 1
ATOM 1360 C C . THR B 1 6 ? 14.273 -8.688 -10.727 1 97.56 6 THR B C 1
ATOM 1362 O O . THR B 1 6 ? 14.57 -9.094 -11.852 1 97.56 6 THR B O 1
ATOM 1365 N N . VAL B 1 7 ? 13.555 -7.59 -10.508 1 97.75 7 VAL B N 1
ATOM 1366 C CA . VAL B 1 7 ? 13.289 -6.641 -11.578 1 97.75 7 VAL B CA 1
ATOM 1367 C C . VAL B 1 7 ? 14.109 -5.371 -11.367 1 97.75 7 VAL B C 1
ATOM 1369 O O . VAL B 1 7 ? 14.289 -4.926 -10.234 1 97.75 7 VAL B O 1
ATOM 1372 N N . ILE B 1 8 ? 14.578 -4.844 -12.484 1 97.56 8 ILE B N 1
ATOM 1373 C CA . ILE B 1 8 ? 15.359 -3.609 -12.461 1 97.56 8 ILE B CA 1
ATOM 1374 C C . ILE B 1 8 ? 14.609 -2.512 -13.211 1 97.56 8 ILE B C 1
ATOM 1376 O O . ILE B 1 8 ? 14.227 -2.693 -14.367 1 97.56 8 ILE B O 1
ATOM 1380 N N . GLN B 1 9 ? 14.391 -1.438 -12.492 1 97.94 9 GLN B N 1
ATOM 1381 C CA . GLN B 1 9 ? 13.625 -0.344 -13.086 1 97.94 9 GLN B CA 1
ATOM 1382 C C . GLN B 1 9 ? 14.219 1.009 -12.703 1 97.94 9 GLN B C 1
ATOM 1384 O O . GLN B 1 9 ? 15.273 1.073 -12.07 1 97.94 9 GLN B O 1
ATOM 1389 N N . GLN B 1 10 ? 13.602 2.039 -13.258 1 98.25 10 GLN B N 1
ATOM 1390 C CA . GLN B 1 10 ? 14.016 3.412 -13 1 98.25 10 GLN B CA 1
ATOM 1391 C C . GLN B 1 10 ? 12.812 4.297 -12.664 1 98.25 10 GLN B C 1
ATOM 1393 O O . GLN B 1 10 ? 11.719 4.082 -13.188 1 98.25 10 GLN B O 1
ATOM 1398 N N . VAL B 1 11 ? 13.125 5.293 -11.812 1 98.56 11 VAL B N 1
ATOM 1399 C CA . VAL B 1 11 ? 12.07 6.23 -11.453 1 98.56 11 VAL B CA 1
ATOM 1400 C C . VAL B 1 11 ? 11.812 7.188 -12.617 1 98.56 11 VAL B C 1
ATOM 1402 O O . VAL B 1 11 ? 12.703 7.945 -13.016 1 98.56 11 VAL B O 1
ATOM 1405 N N . ASN B 1 12 ? 10.578 7.141 -13.094 1 98.06 12 ASN B N 1
ATOM 1406 C CA . ASN B 1 12 ? 10.188 8.039 -14.18 1 98.06 12 ASN B CA 1
ATOM 1407 C C . ASN B 1 12 ? 9.602 9.344 -13.648 1 98.06 12 ASN B C 1
ATOM 1409 O O . ASN B 1 12 ? 9.203 9.422 -12.484 1 98.06 12 ASN B O 1
ATOM 1413 N N . GLU B 1 13 ? 9.477 10.297 -14.516 1 97.5 13 GLU B N 1
ATOM 1414 C CA . GLU B 1 13 ? 9.008 11.633 -14.141 1 97.5 13 GLU B CA 1
ATOM 1415 C C . GLU B 1 13 ? 7.582 11.586 -13.602 1 97.5 13 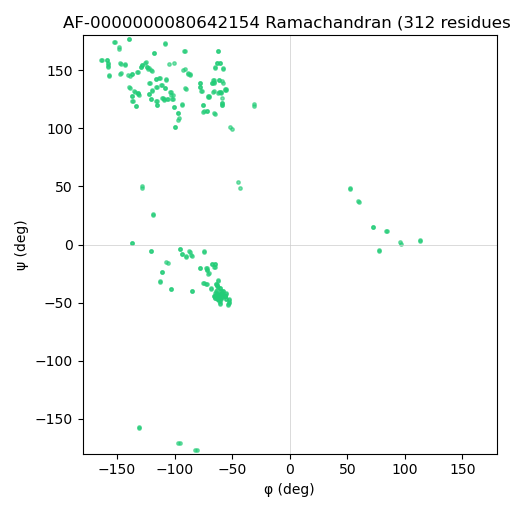GLU B C 1
ATOM 1417 O O . GLU B 1 13 ? 7.238 12.328 -12.68 1 97.5 13 GLU B O 1
ATOM 1422 N N . ASP B 1 14 ? 6.777 10.742 -14.141 1 96.69 14 ASP B N 1
ATOM 1423 C CA . ASP B 1 14 ? 5.363 10.711 -13.781 1 96.69 14 ASP B CA 1
ATOM 1424 C C . ASP B 1 14 ? 5.16 10.078 -12.406 1 96.69 14 ASP B C 1
ATOM 1426 O O . ASP B 1 14 ? 4.047 10.086 -11.867 1 96.69 14 ASP B O 1
ATOM 1430 N N . MET B 1 15 ? 6.242 9.57 -11.852 1 97.75 15 MET B N 1
ATOM 1431 C CA . MET B 1 15 ? 6.164 8.922 -10.539 1 97.75 15 MET B CA 1
ATOM 1432 C C . MET B 1 15 ? 6.492 9.914 -9.43 1 97.75 15 MET B C 1
ATOM 1434 O O . MET B 1 15 ? 6.328 9.602 -8.242 1 97.75 15 MET B O 1
ATOM 1438 N N . ILE B 1 16 ? 6.945 11.102 -9.781 1 97.62 16 ILE B N 1
ATOM 1439 C CA . ILE B 1 16 ? 7.512 12.055 -8.836 1 97.62 16 ILE B CA 1
ATOM 1440 C C . ILE B 1 16 ? 6.41 12.961 -8.289 1 97.62 16 ILE B C 1
ATOM 1442 O O . ILE B 1 16 ? 5.559 13.438 -9.047 1 97.62 16 ILE B O 1
ATOM 1446 N N . ASP B 1 17 ? 6.41 13.156 -6.949 1 95.62 17 ASP B N 1
ATOM 1447 C CA . ASP B 1 17 ? 5.402 14.016 -6.324 1 95.62 17 ASP B CA 1
ATOM 1448 C C . ASP B 1 17 ? 5.93 15.438 -6.137 1 95.62 17 ASP B C 1
ATOM 1450 O O . ASP B 1 17 ? 6.98 15.789 -6.676 1 95.62 17 ASP B O 1
ATOM 1454 N N . HIS B 1 18 ? 5.156 16.234 -5.398 1 92.31 18 HIS B N 1
ATOM 1455 C CA . HIS B 1 18 ? 5.473 17.641 -5.215 1 92.31 18 HIS B CA 1
ATOM 1456 C C . HIS B 1 18 ? 6.742 17.812 -4.391 1 92.31 18 HIS B C 1
ATOM 1458 O O . HIS B 1 18 ? 7.332 18.906 -4.379 1 92.31 18 HIS B O 1
ATOM 1464 N N . ASN B 1 19 ? 7.145 16.734 -3.699 1 92.12 19 ASN B N 1
ATOM 1465 C CA . ASN B 1 19 ? 8.352 16.781 -2.885 1 92.12 19 ASN B CA 1
ATOM 1466 C C . ASN B 1 19 ? 9.594 16.438 -3.701 1 92.12 19 ASN B C 1
ATOM 1468 O O . ASN B 1 19 ? 10.719 16.5 -3.193 1 92.12 19 ASN B O 1
ATOM 1472 N N . GLY B 1 20 ? 9.438 16.031 -4.977 1 94.5 20 GLY B N 1
ATOM 1473 C CA . GLY B 1 20 ? 10.562 15.664 -5.828 1 94.5 20 GLY B CA 1
ATOM 1474 C C . GLY B 1 20 ? 11.023 14.234 -5.633 1 94.5 20 GLY B C 1
ATOM 1475 O O . GLY B 1 20 ? 12.125 13.875 -6.039 1 94.5 20 GLY B O 1
ATOM 1476 N N . HIS B 1 21 ? 10.25 13.461 -4.945 1 97.31 21 HIS B N 1
ATOM 1477 C CA . HIS B 1 21 ? 10.539 12.047 -4.707 1 97.31 21 HIS B CA 1
ATOM 1478 C C . HIS B 1 21 ? 9.461 11.156 -5.316 1 97.31 21 HIS B C 1
ATOM 1480 O O . HIS B 1 21 ? 8.391 11.633 -5.684 1 97.31 21 HIS B O 1
ATOM 1486 N N . MET B 1 22 ? 9.789 9.93 -5.422 1 98.25 22 MET B N 1
ATOM 1487 C CA . MET B 1 22 ? 8.758 8.992 -5.863 1 98.25 22 MET B CA 1
ATOM 1488 C C . MET B 1 22 ? 7.598 8.961 -4.875 1 98.25 22 MET B C 1
ATOM 1490 O O . MET B 1 22 ? 7.805 8.82 -3.67 1 98.25 22 MET B O 1
ATOM 1494 N N . HIS B 1 23 ? 6.391 9.078 -5.395 1 97.94 23 HIS B N 1
ATOM 1495 C CA . HIS B 1 23 ? 5.156 9.078 -4.621 1 97.94 23 HIS B CA 1
ATOM 1496 C C . HIS B 1 23 ? 4.914 7.715 -3.971 1 97.94 23 HIS B C 1
ATOM 1498 O O . HIS B 1 23 ? 5.145 6.676 -4.594 1 97.94 23 HIS B O 1
ATOM 1504 N N . ASP B 1 24 ? 4.418 7.676 -2.748 1 98 24 ASP B N 1
ATOM 1505 C CA . ASP B 1 24 ? 4.211 6.445 -1.99 1 98 24 ASP B CA 1
ATOM 1506 C C . ASP B 1 24 ? 3.334 5.465 -2.766 1 98 24 ASP B C 1
ATOM 1508 O O . ASP B 1 24 ? 3.611 4.266 -2.791 1 98 24 ASP B O 1
ATOM 1512 N N . ALA B 1 25 ? 2.307 5.945 -3.389 1 97.25 25 ALA B N 1
ATOM 1513 C CA . ALA B 1 25 ? 1.406 5.078 -4.145 1 97.25 25 ALA B CA 1
ATOM 1514 C C . ALA B 1 25 ? 2.137 4.402 -5.301 1 97.25 25 ALA B C 1
ATOM 1516 O O . ALA B 1 25 ? 1.802 3.281 -5.688 1 97.25 25 ALA B O 1
ATOM 1517 N N . HIS B 1 26 ? 3.107 5.066 -5.848 1 98.25 26 HIS B N 1
ATOM 1518 C CA . HIS B 1 26 ? 3.836 4.484 -6.969 1 98.25 26 HIS B CA 1
ATOM 1519 C C . HIS B 1 26 ? 4.734 3.34 -6.508 1 98.25 26 HIS B C 1
ATOM 1521 O O . HIS B 1 26 ? 4.938 2.369 -7.242 1 98.25 26 HIS B O 1
ATOM 1527 N N . TYR B 1 27 ? 5.301 3.424 -5.285 1 98.75 27 TYR B N 1
ATOM 1528 C CA . TYR B 1 27 ? 5.992 2.262 -4.734 1 98.75 27 TYR B CA 1
ATOM 1529 C C . TYR B 1 27 ? 5.094 1.028 -4.773 1 98.75 27 TYR B C 1
ATOM 1531 O O . TYR B 1 27 ? 5.52 -0.04 -5.219 1 98.75 27 TYR B O 1
ATOM 1539 N N . ASN B 1 28 ? 3.854 1.188 -4.324 1 98.56 28 ASN B N 1
ATOM 1540 C CA . ASN B 1 28 ? 2.92 0.066 -4.297 1 98.56 28 ASN B CA 1
ATOM 1541 C C . ASN B 1 28 ? 2.623 -0.45 -5.699 1 98.56 28 ASN B C 1
ATOM 1543 O O . ASN B 1 28 ? 2.443 -1.652 -5.898 1 98.56 28 ASN B O 1
ATOM 1547 N N . MET B 1 29 ? 2.586 0.439 -6.625 1 98.19 29 MET B N 1
ATOM 1548 C CA . MET B 1 29 ? 2.35 0.048 -8.016 1 98.19 29 MET B CA 1
ATOM 1549 C C . MET B 1 29 ? 3.492 -0.817 -8.539 1 98.19 29 MET B C 1
ATOM 1551 O O . MET B 1 29 ? 3.256 -1.869 -9.133 1 98.19 29 MET B O 1
ATOM 1555 N N . VAL B 1 30 ? 4.703 -0.422 -8.289 1 98.56 30 VAL B N 1
ATOM 1556 C CA . VAL B 1 30 ? 5.828 -1.149 -8.867 1 98.56 30 VAL B CA 1
ATOM 1557 C C . VAL B 1 30 ? 6.035 -2.463 -8.117 1 98.56 30 VAL B C 1
ATOM 1559 O O . VAL B 1 30 ? 6.445 -3.465 -8.703 1 98.56 30 VAL B O 1
ATOM 1562 N N . PHE B 1 31 ? 5.762 -2.488 -6.805 1 98.81 31 PHE B N 1
ATOM 1563 C CA . PHE B 1 31 ? 5.77 -3.756 -6.086 1 98.81 31 PHE B CA 1
ATOM 1564 C C . PHE B 1 31 ? 4.727 -4.711 -6.656 1 98.81 31 PHE B C 1
ATOM 1566 O O . PHE B 1 31 ? 5.02 -5.883 -6.902 1 98.81 31 PHE B O 1
ATOM 1573 N N . SER B 1 32 ? 3.496 -4.191 -6.82 1 98.5 32 SER B N 1
ATOM 1574 C CA . SER B 1 32 ? 2.422 -4.996 -7.398 1 98.5 32 SER B CA 1
ATOM 1575 C C . SER B 1 32 ? 2.812 -5.539 -8.766 1 98.5 32 SER B C 1
ATOM 1577 O O . SER B 1 32 ? 2.607 -6.723 -9.055 1 98.5 32 SER B O 1
ATOM 1579 N N . ASP B 1 33 ? 3.385 -4.715 -9.555 1 98.06 33 ASP B N 1
ATOM 1580 C CA . ASP B 1 33 ? 3.805 -5.117 -10.891 1 98.06 33 ASP B CA 1
ATOM 1581 C C . ASP B 1 33 ? 4.871 -6.207 -10.828 1 98.06 33 ASP B C 1
ATOM 1583 O O . ASP B 1 33 ? 4.832 -7.168 -11.602 1 98.06 33 ASP B O 1
ATOM 1587 N N . ALA B 1 34 ? 5.836 -6.074 -9.961 1 98.56 34 ALA B N 1
ATOM 1588 C CA . ALA B 1 34 ? 6.906 -7.059 -9.812 1 98.56 34 ALA B CA 1
ATOM 1589 C C . ALA B 1 34 ? 6.348 -8.414 -9.391 1 98.56 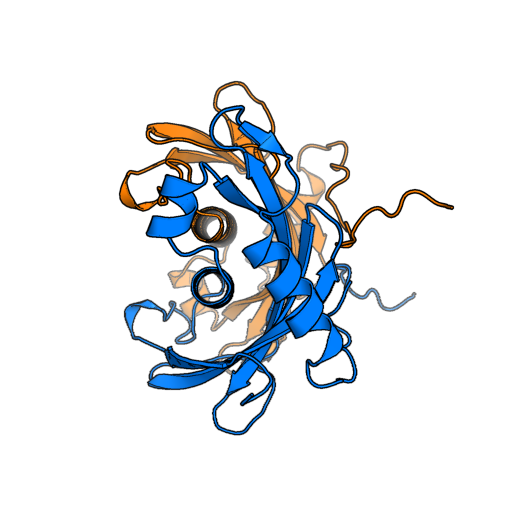34 ALA B C 1
ATOM 1591 O O . ALA B 1 34 ? 6.738 -9.453 -9.938 1 98.56 34 ALA B O 1
ATOM 1592 N N . ILE B 1 35 ? 5.441 -8.406 -8.461 1 98.56 35 ILE B N 1
ATOM 1593 C CA . ILE B 1 35 ? 4.828 -9.641 -7.992 1 98.56 35 ILE B CA 1
ATOM 1594 C C . ILE B 1 35 ? 4.031 -10.281 -9.133 1 98.56 35 ILE B C 1
ATOM 1596 O O . ILE B 1 35 ? 4.09 -11.5 -9.328 1 98.56 35 ILE B O 1
ATOM 1600 N N . ASN B 1 36 ? 3.318 -9.484 -9.883 1 97.94 36 ASN B N 1
ATOM 1601 C CA . ASN B 1 36 ? 2.57 -10.016 -11.023 1 97.94 36 ASN B CA 1
ATOM 1602 C C . ASN B 1 36 ? 3.496 -10.633 -12.07 1 97.94 36 ASN B C 1
ATOM 1604 O O . ASN B 1 36 ? 3.195 -11.688 -12.625 1 97.94 36 ASN B O 1
ATOM 1608 N N . GLN B 1 37 ? 4.582 -9.953 -12.328 1 98.12 37 GLN B N 1
ATOM 1609 C CA . GLN B 1 37 ? 5.559 -10.516 -13.266 1 98.12 37 GLN B CA 1
ATOM 1610 C C . GLN B 1 37 ? 6.082 -11.859 -12.773 1 98.12 37 GLN B C 1
ATOM 1612 O O . GLN B 1 37 ? 6.246 -12.789 -13.562 1 98.12 37 GLN B O 1
ATOM 1617 N N . PHE B 1 38 ? 6.371 -11.938 -11.492 1 98.38 38 PHE B N 1
ATOM 1618 C CA . PHE B 1 38 ? 6.75 -13.219 -10.914 1 98.38 38 PHE B CA 1
ATOM 1619 C C . PHE B 1 38 ? 5.707 -14.289 -11.211 1 98.38 38 PHE B C 1
ATOM 1621 O O . PHE B 1 38 ? 6.039 -15.367 -11.695 1 98.38 38 PHE B O 1
ATOM 1628 N N . ASN B 1 39 ? 4.43 -13.953 -10.898 1 98.25 39 ASN B N 1
ATOM 1629 C CA . ASN B 1 39 ? 3.342 -14.898 -11.125 1 98.25 39 ASN B CA 1
ATOM 1630 C C . ASN B 1 39 ? 3.244 -15.305 -12.594 1 98.25 39 ASN B C 1
ATOM 1632 O O . ASN B 1 39 ? 3.037 -16.484 -12.906 1 98.25 39 ASN B O 1
ATOM 1636 N N . TYR B 1 40 ? 3.406 -14.344 -13.508 1 97.31 40 TYR B N 1
ATOM 1637 C CA . TYR B 1 40 ? 3.332 -14.594 -14.945 1 97.31 40 TYR B CA 1
ATOM 1638 C C . TYR B 1 40 ? 4.402 -15.586 -15.375 1 97.31 40 TYR B C 1
ATOM 1640 O O . TYR B 1 40 ? 4.141 -16.484 -16.188 1 97.31 40 TYR B O 1
ATOM 1648 N N . GLN B 1 41 ? 5.543 -15.484 -14.773 1 96.69 41 GLN B N 1
ATOM 1649 C CA . GLN B 1 41 ? 6.691 -16.281 -15.195 1 96.69 41 GLN B CA 1
ATOM 1650 C C . GLN B 1 41 ? 6.688 -17.656 -14.531 1 96.69 41 GLN B C 1
ATOM 1652 O O . GLN B 1 41 ? 7.477 -18.531 -14.898 1 96.69 41 GLN B O 1
ATOM 1657 N N . HIS B 1 42 ? 5.816 -17.828 -13.609 1 97 42 HIS B N 1
ATOM 1658 C CA . HIS B 1 42 ? 5.832 -19.078 -12.859 1 97 42 HIS B CA 1
ATOM 1659 C C . HIS B 1 42 ? 4.523 -19.844 -13.031 1 97 42 HIS B C 1
ATOM 1661 O O . HIS B 1 42 ? 4.125 -20.609 -12.148 1 97 42 HIS B O 1
ATOM 1667 N N . GLY B 1 43 ? 3.82 -19.578 -14.203 1 96.19 43 GLY B N 1
ATOM 1668 C CA . GLY B 1 43 ? 2.719 -20.469 -14.531 1 96.19 43 GLY B CA 1
ATOM 1669 C C . GLY B 1 43 ? 1.363 -19.797 -14.461 1 96.19 43 GLY B C 1
ATOM 1670 O O . GLY B 1 43 ? 0.328 -20.453 -14.57 1 96.19 43 GLY B O 1
ATOM 1671 N N . LEU B 1 44 ? 1.369 -18.5 -14.195 1 97.69 44 LEU B N 1
ATOM 1672 C CA . LEU B 1 44 ? 0.114 -17.75 -14.172 1 97.69 44 LEU B CA 1
ATOM 1673 C C . LEU B 1 44 ? 0.203 -16.516 -15.055 1 97.69 44 LEU B C 1
ATOM 1675 O O . LEU B 1 44 ? -0.13 -15.414 -14.609 1 97.69 44 LEU B O 1
ATOM 1679 N N . SER B 1 45 ? 0.682 -16.719 -16.297 1 97.31 45 SER B N 1
ATOM 1680 C CA . SER B 1 45 ? 0.566 -15.648 -17.281 1 97.31 45 SER B CA 1
ATOM 1681 C C . SER B 1 45 ? -0.895 -15.312 -17.562 1 97.31 45 SER B C 1
ATOM 1683 O O . SER B 1 45 ? -1.795 -16.062 -17.188 1 97.31 45 SER B O 1
ATOM 1685 N N . LEU B 1 46 ? -1.109 -14.195 -18.203 1 96.25 46 LEU B N 1
ATOM 1686 C CA . LEU B 1 46 ? -2.482 -13.805 -18.5 1 96.25 46 LEU B CA 1
ATOM 1687 C C . LEU B 1 46 ? -3.172 -14.867 -19.359 1 96.25 46 LEU B C 1
ATOM 1689 O O . LEU B 1 46 ? -4.34 -15.188 -19.141 1 96.25 46 LEU B O 1
ATOM 1693 N N . GLU B 1 47 ? -2.463 -15.422 -20.312 1 96.88 47 GLU B N 1
ATOM 1694 C CA . GLU B 1 47 ? -2.996 -16.484 -21.156 1 96.88 47 GLU B CA 1
ATOM 1695 C C . GLU B 1 47 ? -3.316 -17.734 -20.344 1 96.88 47 GLU B C 1
ATOM 1697 O O . GLU B 1 47 ? -4.371 -18.344 -20.531 1 96.88 47 GLU B O 1
ATOM 1702 N N . GLU B 1 48 ? -2.428 -18.078 -19.484 1 97.06 48 GLU B N 1
ATOM 1703 C CA . GLU B 1 48 ? -2.635 -19.266 -18.656 1 97.06 48 GLU B CA 1
ATOM 1704 C C . GLU B 1 48 ? -3.816 -19.062 -17.703 1 97.06 48 GLU B C 1
ATOM 1706 O O . GLU B 1 48 ? -4.621 -19.984 -17.516 1 97.06 48 GLU B O 1
ATOM 1711 N N . ARG B 1 49 ? -3.865 -17.906 -17.094 1 97.06 49 ARG B N 1
ATOM 1712 C CA . ARG B 1 49 ? -4.973 -17.594 -16.188 1 97.06 49 ARG B CA 1
ATOM 1713 C C . ARG B 1 49 ? -6.312 -17.75 -16.906 1 97.06 49 ARG B C 1
ATOM 1715 O O . ARG B 1 49 ? -7.27 -18.266 -16.328 1 97.06 49 ARG B O 1
ATOM 1722 N N . GLU B 1 50 ? -6.391 -17.25 -18.094 1 96.19 50 GLU B N 1
ATOM 1723 C CA . GLU B 1 50 ? -7.613 -17.375 -18.875 1 96.19 50 GLU B CA 1
ATOM 1724 C C . GLU B 1 50 ? -7.953 -18.828 -19.156 1 96.19 50 GLU B C 1
ATOM 1726 O O . GLU B 1 50 ? -9.094 -19.25 -18.953 1 96.19 50 GLU B O 1
ATOM 1731 N N . ALA B 1 51 ? -6.977 -19.641 -19.594 1 97.06 51 ALA B N 1
ATOM 1732 C CA . ALA B 1 51 ? -7.18 -21.047 -19.938 1 97.06 51 ALA B CA 1
ATOM 1733 C C . ALA B 1 51 ? -7.598 -21.844 -18.703 1 97.06 51 ALA B C 1
ATOM 1735 O O . ALA B 1 51 ? -8.414 -22.766 -18.797 1 97.06 51 ALA B O 1
ATOM 1736 N N . LEU B 1 52 ? -7.074 -21.453 -17.578 1 97.31 52 LEU B N 1
ATOM 1737 C CA . LEU B 1 52 ? -7.285 -22.203 -16.344 1 97.31 52 LEU B CA 1
ATOM 1738 C C . LEU B 1 52 ? -8.523 -21.703 -15.602 1 97.31 52 LEU B C 1
ATOM 1740 O O . LEU B 1 52 ? -8.969 -22.328 -14.633 1 97.31 52 LEU B O 1
ATOM 1744 N N . ASN B 1 53 ? -9.086 -20.547 -16.062 1 97.44 53 ASN B N 1
ATOM 1745 C CA . ASN B 1 53 ? -10.133 -19.859 -15.32 1 97.44 53 ASN B CA 1
ATOM 1746 C C . ASN B 1 53 ? -9.734 -19.609 -13.867 1 97.44 53 ASN B C 1
ATOM 1748 O O . ASN B 1 53 ? -10.484 -19.938 -12.953 1 97.44 53 ASN B O 1
ATOM 1752 N N . TYR B 1 54 ? -8.539 -19.094 -13.75 1 98.06 54 TYR B N 1
ATOM 1753 C CA . TYR B 1 54 ? -7.906 -18.953 -12.438 1 98.06 54 TYR B CA 1
ATOM 1754 C C . TYR B 1 54 ? -7.176 -17.609 -12.336 1 98.06 54 TYR B C 1
ATOM 1756 O O . TYR B 1 54 ? -6.668 -17.094 -13.328 1 98.06 54 TYR B O 1
ATOM 1764 N N . THR B 1 55 ? -7.184 -17.016 -11.117 1 97.56 55 THR B N 1
ATOM 1765 C CA . THR B 1 55 ? -6.434 -15.781 -10.906 1 97.56 55 THR B CA 1
ATOM 1766 C C . THR B 1 55 ? -6 -15.656 -9.453 1 97.56 55 THR B C 1
ATOM 1768 O O . THR B 1 55 ? -6.215 -16.578 -8.648 1 97.56 55 THR B O 1
ATOM 1771 N N . LEU B 1 56 ? -5.23 -14.656 -9.141 1 97.75 56 LEU B N 1
ATOM 1772 C CA . LEU B 1 56 ? -4.832 -14.297 -7.785 1 97.75 56 LEU B CA 1
ATOM 1773 C C . LEU B 1 56 ? -5.367 -12.922 -7.41 1 97.75 56 LEU B C 1
ATOM 1775 O O . LEU B 1 56 ? -5.383 -12.008 -8.242 1 97.75 56 LEU B O 1
ATOM 1779 N N . PHE B 1 57 ? -5.758 -12.773 -6.191 1 97.56 57 PHE B N 1
ATOM 1780 C CA . PHE B 1 57 ? -6.129 -11.484 -5.629 1 97.56 57 PHE B CA 1
ATOM 1781 C C . PHE B 1 57 ? -5.234 -11.133 -4.445 1 97.56 57 PHE B C 1
ATOM 1783 O O . PHE B 1 57 ? -4.941 -11.984 -3.607 1 97.56 57 PHE B O 1
ATOM 1790 N N . THR B 1 58 ? -4.746 -9.906 -4.461 1 98.44 58 THR B N 1
ATOM 1791 C CA . THR B 1 58 ? -4.105 -9.398 -3.256 1 98.44 58 THR B CA 1
ATOM 1792 C C . THR B 1 58 ? -5.141 -9.133 -2.164 1 98.44 58 THR B C 1
ATOM 1794 O O . THR B 1 58 ? -6.105 -8.398 -2.381 1 98.44 58 THR B O 1
ATOM 1797 N N . VAL B 1 59 ? -4.949 -9.664 -0.988 1 98.25 59 VAL B N 1
ATOM 1798 C CA . VAL B 1 59 ? -5.965 -9.508 0.05 1 98.25 59 VAL B CA 1
ATOM 1799 C C . VAL B 1 59 ? -5.438 -8.594 1.151 1 98.25 59 VAL B C 1
ATOM 1801 O O . VAL B 1 59 ? -6.219 -8.031 1.922 1 98.25 59 VAL B O 1
ATOM 1804 N N . GLU B 1 60 ? -4.16 -8.523 1.249 1 98.69 60 GLU B N 1
ATOM 1805 C CA . GLU B 1 60 ? -3.555 -7.641 2.242 1 98.69 60 GLU B CA 1
ATOM 1806 C C . GLU B 1 60 ? -2.131 -7.258 1.846 1 98.69 60 GLU B C 1
ATOM 1808 O O . GLU B 1 60 ? -1.412 -8.062 1.245 1 98.69 60 GLU B O 1
ATOM 1813 N N . GLU B 1 61 ? -1.763 -6.066 2.178 1 98.62 61 GLU B N 1
ATOM 1814 C CA . GLU B 1 61 ? -0.426 -5.586 1.836 1 98.62 61 GLU B CA 1
ATOM 1815 C C . GLU B 1 61 ? 0.104 -4.625 2.895 1 98.62 61 GLU B C 1
ATOM 1817 O O . GLU B 1 61 ? -0.668 -3.9 3.525 1 98.62 61 GLU B O 1
ATOM 1822 N N . HIS B 1 62 ? 1.374 -4.641 3.121 1 98.81 62 HIS B N 1
ATOM 1823 C CA . HIS B 1 62 ? 2.102 -3.77 4.035 1 98.81 62 HIS B CA 1
ATOM 1824 C C . HIS B 1 62 ? 3.391 -3.26 3.402 1 98.81 62 HIS B C 1
ATOM 1826 O O . HIS B 1 62 ? 4.219 -4.051 2.947 1 98.81 62 HIS B O 1
ATOM 1832 N N . THR B 1 63 ? 3.561 -1.977 3.332 1 98.88 63 THR B N 1
ATOM 1833 C CA . THR B 1 63 ? 4.738 -1.364 2.73 1 98.88 63 THR B CA 1
ATOM 1834 C C . THR B 1 63 ? 5.445 -0.454 3.73 1 98.88 63 THR B C 1
ATOM 1836 O O . THR B 1 63 ? 4.801 0.352 4.406 1 98.88 63 THR B O 1
ATOM 1839 N N . ALA B 1 64 ? 6.707 -0.633 3.865 1 98.88 64 ALA B N 1
ATOM 1840 C CA . ALA B 1 64 ? 7.555 0.271 4.637 1 98.88 64 ALA B CA 1
ATOM 1841 C C . ALA B 1 64 ? 8.469 1.086 3.723 1 98.88 64 ALA B C 1
ATOM 1843 O O . ALA B 1 64 ? 9.164 0.527 2.875 1 98.88 64 ALA B O 1
ATOM 1844 N N . TYR B 1 65 ? 8.383 2.369 3.869 1 98.69 65 TYR B N 1
ATOM 1845 C CA . TYR B 1 65 ? 9.227 3.299 3.125 1 98.69 65 TYR B CA 1
ATOM 1846 C C . TYR B 1 65 ? 10.438 3.723 3.953 1 98.69 65 TYR B C 1
ATOM 1848 O O . TYR B 1 65 ? 10.297 4.457 4.934 1 98.69 65 TYR B O 1
ATOM 1856 N N . LEU B 1 66 ? 11.602 3.338 3.547 1 98.38 66 LEU B N 1
ATOM 1857 C CA . LEU B 1 66 ? 12.789 3.453 4.395 1 98.38 66 LEU B CA 1
ATOM 1858 C C . LEU B 1 66 ? 13.648 4.637 3.963 1 98.38 66 LEU B C 1
ATOM 1860 O O . LEU B 1 66 ? 14.305 5.266 4.793 1 98.38 66 LEU B O 1
ATOM 1864 N N . SER B 1 67 ? 13.758 4.879 2.703 1 97.5 67 SER B N 1
ATOM 1865 C CA . SER B 1 67 ? 14.438 6.035 2.131 1 97.5 67 SER B CA 1
ATOM 1866 C C . SER B 1 67 ? 13.797 6.461 0.816 1 97.5 67 SER B C 1
ATOM 1868 O O . SER B 1 67 ? 12.953 5.746 0.274 1 97.5 67 SER B O 1
ATOM 1870 N N . GLU B 1 68 ? 14.172 7.617 0.34 1 97.19 68 GLU B N 1
ATOM 1871 C CA . GLU B 1 68 ? 13.508 8.195 -0.826 1 97.19 68 GLU B CA 1
ATOM 1872 C C . GLU B 1 68 ? 14.203 7.781 -2.119 1 97.19 68 GLU B C 1
ATOM 1874 O O . GLU B 1 68 ? 15.398 7.469 -2.113 1 97.19 68 GLU B O 1
ATOM 1879 N N . LEU B 1 69 ? 13.445 7.703 -3.184 1 98.19 69 LEU B N 1
ATOM 1880 C CA . LEU B 1 69 ? 13.945 7.605 -4.551 1 98.19 69 LEU B CA 1
ATOM 1881 C C . LEU B 1 69 ? 13.633 8.875 -5.336 1 98.19 69 LEU B C 1
ATOM 1883 O O . LEU B 1 69 ? 12.539 9.438 -5.211 1 98.19 69 LEU B O 1
ATOM 1887 N N . LYS B 1 70 ? 14.562 9.312 -6.066 1 97.44 70 LYS B N 1
ATOM 1888 C CA . LYS B 1 70 ? 14.406 10.508 -6.887 1 97.44 70 LYS B CA 1
ATOM 1889 C C . LYS B 1 70 ? 14.328 10.156 -8.367 1 97.44 70 LYS B C 1
ATOM 1891 O O . LYS B 1 70 ? 14.57 9.016 -8.75 1 97.44 70 LYS B O 1
ATOM 1896 N N . LYS B 1 71 ? 14.039 11.203 -9.125 1 97.75 71 LYS B N 1
ATOM 1897 C CA . LYS B 1 71 ? 13.906 11.031 -10.562 1 97.75 71 LYS B CA 1
ATOM 1898 C C . LYS B 1 71 ? 15.172 10.406 -11.164 1 97.75 71 LYS B C 1
ATOM 1900 O O . LYS B 1 71 ? 16.281 10.789 -10.797 1 97.75 71 LYS B O 1
ATOM 1905 N N . ASN B 1 72 ? 14.953 9.414 -12.008 1 97.75 72 ASN B N 1
ATOM 1906 C CA . ASN B 1 72 ? 15.977 8.773 -12.82 1 97.75 72 ASN B CA 1
ATOM 1907 C C . ASN B 1 72 ? 16.812 7.801 -12 1 97.75 72 ASN B C 1
ATOM 1909 O O . ASN B 1 72 ? 17.688 7.109 -12.539 1 97.75 72 ASN B O 1
ATOM 1913 N N . GLU B 1 73 ? 16.625 7.719 -10.734 1 98.19 73 GLU B N 1
ATOM 1914 C CA . GLU B 1 73 ? 17.344 6.711 -9.953 1 98.19 73 GLU B CA 1
ATOM 1915 C C . GLU B 1 73 ? 16.875 5.301 -10.312 1 98.19 73 GLU B C 1
ATOM 1917 O O . GLU B 1 73 ? 15.688 5.078 -10.547 1 98.19 73 GLU B O 1
ATOM 1922 N N . ARG B 1 74 ? 17.844 4.465 -10.383 1 98.38 74 ARG B N 1
ATOM 1923 C CA . ARG B 1 74 ? 17.547 3.057 -10.633 1 98.38 74 ARG B CA 1
ATOM 1924 C C . ARG B 1 74 ? 17.266 2.316 -9.328 1 98.38 74 ARG B C 1
ATOM 1926 O O . ARG B 1 74 ? 17.812 2.664 -8.281 1 98.38 74 ARG B O 1
ATOM 1933 N N . TYR B 1 75 ? 16.391 1.341 -9.391 1 98.69 75 TYR B N 1
ATOM 1934 C CA . TYR B 1 75 ? 16.094 0.505 -8.227 1 98.69 75 TYR B CA 1
ATOM 1935 C C . TYR B 1 75 ? 15.859 -0.94 -8.648 1 98.69 75 TYR B C 1
ATOM 1937 O O . TYR B 1 75 ? 15.531 -1.213 -9.805 1 98.69 75 TYR B O 1
ATOM 1945 N N . HIS B 1 76 ? 16.109 -1.813 -7.688 1 98.5 76 HIS B N 1
ATOM 1946 C CA . HIS B 1 76 ? 15.875 -3.246 -7.824 1 98.5 76 HIS B CA 1
ATOM 1947 C C . HIS B 1 76 ? 14.789 -3.727 -6.863 1 98.5 76 HIS B C 1
ATOM 1949 O O . HIS B 1 76 ? 14.758 -3.311 -5.703 1 98.5 76 HIS B O 1
ATOM 1955 N N . ILE B 1 77 ? 13.914 -4.527 -7.367 1 98.75 77 ILE B N 1
ATOM 1956 C CA . ILE B 1 77 ? 12.961 -5.215 -6.504 1 98.75 77 ILE B CA 1
ATOM 1957 C C . ILE B 1 77 ? 13.203 -6.723 -6.57 1 98.75 77 ILE B C 1
ATOM 1959 O O . ILE B 1 77 ? 13.102 -7.328 -7.641 1 98.75 77 ILE B O 1
ATOM 1963 N N . THR B 1 78 ? 13.492 -7.258 -5.445 1 98.56 78 THR B N 1
ATOM 1964 C CA . THR B 1 78 ? 13.688 -8.703 -5.336 1 98.56 78 THR B CA 1
ATOM 1965 C C . THR B 1 78 ? 12.531 -9.352 -4.586 1 98.56 78 THR B C 1
ATOM 1967 O O . THR B 1 78 ? 12.133 -8.875 -3.52 1 98.56 78 THR B O 1
ATOM 1970 N N . ILE B 1 79 ? 12.055 -10.461 -5.145 1 98.56 79 ILE B N 1
ATOM 1971 C CA . ILE B 1 79 ? 10.867 -11.125 -4.605 1 98.56 79 ILE B CA 1
ATOM 1972 C C . ILE B 1 79 ? 11.281 -12.359 -3.814 1 98.56 79 ILE B C 1
ATOM 1974 O O . ILE B 1 79 ? 12.07 -13.18 -4.297 1 98.56 79 ILE B O 1
ATOM 1978 N N . TYR B 1 80 ? 10.758 -12.492 -2.619 1 98.38 80 TYR B N 1
ATOM 1979 C CA . TYR B 1 80 ? 10.898 -13.68 -1.793 1 98.38 80 TYR B CA 1
ATOM 1980 C C . TYR B 1 80 ? 9.531 -14.234 -1.397 1 98.38 80 TYR B C 1
ATOM 1982 O O . TYR B 1 80 ? 8.539 -13.5 -1.393 1 98.38 80 TYR B O 1
ATOM 1990 N N . LEU B 1 81 ? 9.492 -15.508 -1.168 1 98.19 81 LEU B N 1
ATOM 1991 C CA . LEU B 1 81 ? 8.328 -16.156 -0.571 1 98.19 81 LEU B CA 1
ATOM 1992 C C . LEU B 1 81 ? 8.555 -16.422 0.913 1 98.19 81 LEU B C 1
ATOM 1994 O O . LEU B 1 81 ? 9.477 -17.141 1.282 1 98.19 81 LEU B O 1
ATOM 1998 N N . TYR B 1 82 ? 7.742 -15.82 1.736 1 98.12 82 TYR B N 1
ATOM 1999 C CA . TYR B 1 82 ? 7.863 -16.031 3.176 1 98.12 82 TYR B CA 1
ATOM 2000 C C . TYR B 1 82 ? 7.109 -17.281 3.607 1 98.12 82 TYR B C 1
ATOM 2002 O O . TYR B 1 82 ? 7.555 -18 4.5 1 98.12 82 TYR B O 1
ATOM 2010 N N . ASP B 1 83 ? 5.965 -17.5 3.053 1 97.94 83 ASP B N 1
ATOM 2011 C CA . ASP B 1 83 ? 5.094 -18.625 3.396 1 97.94 83 ASP B CA 1
ATOM 2012 C C . ASP B 1 83 ? 4.109 -18.922 2.266 1 97.94 83 ASP B C 1
ATOM 2014 O O . ASP B 1 83 ? 3.945 -18.109 1.35 1 97.94 83 ASP B O 1
ATOM 2018 N N . TYR B 1 84 ? 3.584 -20.094 2.238 1 98.12 84 TYR B N 1
ATOM 2019 C CA . TYR B 1 84 ? 2.541 -20.453 1.285 1 98.12 84 TYR B CA 1
ATOM 2020 C C . TYR B 1 84 ? 1.735 -21.656 1.781 1 98.12 84 TYR B C 1
ATOM 2022 O O . TYR B 1 84 ? 2.164 -22.359 2.695 1 98.12 84 TYR B O 1
ATOM 2030 N N . ASN B 1 85 ? 0.56 -21.797 1.348 1 97.75 85 ASN B N 1
ATOM 2031 C CA . ASN B 1 85 ? -0.211 -23.031 1.41 1 97.75 85 ASN B CA 1
ATOM 2032 C C . ASN B 1 85 ? -0.844 -23.375 0.062 1 97.75 85 ASN B C 1
ATOM 2034 O O . ASN B 1 85 ? -0.353 -22.938 -0.983 1 97.75 85 ASN B O 1
ATOM 2038 N N . GLU B 1 86 ? -1.902 -24.172 0.015 1 97 86 GLU B N 1
ATOM 2039 C CA . GLU B 1 86 ? -2.41 -24.719 -1.239 1 97 86 GLU B CA 1
ATOM 2040 C C . GLU B 1 86 ? -3.09 -23.641 -2.076 1 97 86 GLU B C 1
ATOM 2042 O O . GLU B 1 86 ? -3.295 -23.812 -3.279 1 97 86 GLU B O 1
ATOM 2047 N N . LYS B 1 87 ? -3.492 -22.547 -1.388 1 97.62 87 LYS B N 1
ATOM 2048 C CA . LYS B 1 87 ? -4.289 -21.578 -2.139 1 97.62 87 LYS B CA 1
ATOM 2049 C C . LYS B 1 87 ? -3.846 -20.156 -1.841 1 97.62 87 LYS B C 1
ATOM 2051 O O . LYS B 1 87 ? -4.453 -19.188 -2.328 1 97.62 87 LYS B O 1
ATOM 2056 N N . SER B 1 88 ? -2.799 -19.906 -0.978 1 98.38 88 SER 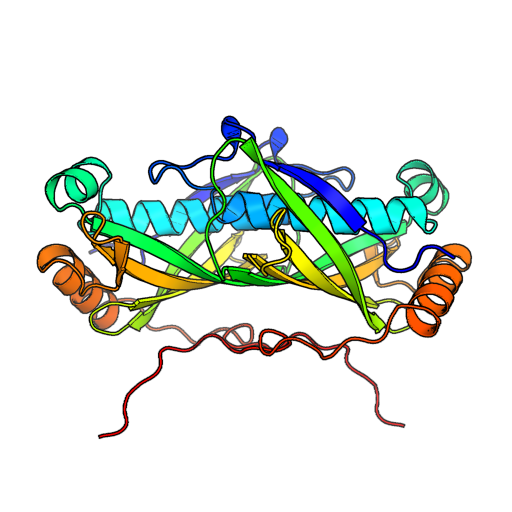B N 1
ATOM 2057 C CA . SER B 1 88 ? -2.34 -18.562 -0.64 1 98.38 88 SER B CA 1
ATOM 2058 C C . SER B 1 88 ? -0.817 -18.484 -0.646 1 98.38 88 SER B C 1
ATOM 2060 O O . SER B 1 88 ? -0.136 -19.484 -0.378 1 98.38 88 SER B O 1
ATOM 2062 N N . VAL B 1 89 ? -0.347 -17.391 -1.012 1 98.62 89 VAL B N 1
ATOM 2063 C CA . VAL B 1 89 ? 1.093 -17.156 -1.012 1 98.62 89 VAL B CA 1
ATOM 2064 C C . VAL B 1 89 ? 1.397 -15.828 -0.334 1 98.62 89 VAL B C 1
ATOM 2066 O O . VAL B 1 89 ? 0.715 -14.828 -0.58 1 98.62 89 VAL B O 1
ATOM 2069 N N . HIS B 1 90 ? 2.342 -15.859 0.618 1 98.75 90 HIS B N 1
ATOM 2070 C CA . HIS B 1 90 ? 2.857 -14.727 1.379 1 98.75 90 HIS B CA 1
ATOM 2071 C C . HIS B 1 90 ? 4.188 -14.242 0.811 1 98.75 90 HIS B C 1
ATOM 2073 O O . HIS B 1 90 ? 5.238 -14.82 1.096 1 98.75 90 HIS B O 1
ATOM 2079 N N . PHE B 1 91 ? 4.082 -13.125 0.034 1 98.81 91 PHE B N 1
ATOM 2080 C CA . PHE B 1 91 ? 5.254 -12.539 -0.608 1 98.81 91 PHE B CA 1
ATOM 2081 C C . PHE B 1 91 ? 5.934 -11.531 0.315 1 98.81 91 PHE B C 1
ATOM 2083 O O . PHE B 1 91 ? 5.266 -10.852 1.095 1 98.81 91 PHE B O 1
ATOM 2090 N N . PHE B 1 92 ? 7.227 -11.438 0.21 1 98.81 92 PHE B N 1
ATOM 2091 C CA . PHE B 1 92 ? 8.008 -10.352 0.784 1 98.81 92 PHE B CA 1
ATOM 2092 C C . PHE B 1 92 ? 9.016 -9.812 -0.228 1 98.81 92 PHE B C 1
ATOM 2094 O O . PHE B 1 92 ? 9.891 -10.547 -0.691 1 98.81 92 PHE B O 1
ATOM 2101 N N . SER B 1 93 ? 8.914 -8.57 -0.563 1 98.81 93 SER B N 1
ATOM 2102 C CA . SER B 1 93 ? 9.758 -7.941 -1.57 1 98.81 93 SER B CA 1
ATOM 2103 C C . SER B 1 93 ? 10.672 -6.898 -0.943 1 98.81 93 SER B C 1
ATOM 2105 O O . SER B 1 93 ? 10.266 -6.164 -0.04 1 98.81 93 SER B O 1
ATOM 2107 N N . ILE B 1 94 ? 11.867 -6.832 -1.469 1 98.81 94 ILE B N 1
ATOM 2108 C CA . ILE B 1 94 ? 12.844 -5.852 -1.017 1 98.81 94 ILE B CA 1
ATOM 2109 C C . ILE B 1 94 ? 13.266 -4.961 -2.186 1 98.81 94 ILE B C 1
ATOM 2111 O O . ILE B 1 94 ? 13.648 -5.461 -3.246 1 98.81 94 ILE B O 1
ATOM 2115 N N . MET B 1 95 ? 13.133 -3.693 -2.006 1 98.88 95 MET B N 1
ATOM 2116 C CA . MET B 1 95 ? 13.57 -2.703 -2.984 1 98.88 95 MET B CA 1
ATOM 2117 C C . MET B 1 95 ? 14.891 -2.072 -2.566 1 98.88 95 MET B C 1
ATOM 2119 O O . MET B 1 95 ? 15.016 -1.563 -1.45 1 98.88 95 MET B O 1
ATOM 2123 N N . THR B 1 96 ? 15.867 -2.113 -3.418 1 98.69 96 THR B N 1
ATOM 2124 C CA . THR B 1 96 ? 17.156 -1.493 -3.164 1 98.69 96 THR B CA 1
ATOM 2125 C C . THR B 1 96 ? 17.5 -0.483 -4.258 1 98.69 96 THR B C 1
ATOM 2127 O O . THR B 1 96 ? 17.047 -0.611 -5.391 1 98.69 96 THR B O 1
ATOM 2130 N N . ASN B 1 97 ? 18.281 0.518 -3.865 1 98.19 97 ASN B N 1
ATOM 2131 C CA . ASN B 1 97 ? 18.797 1.43 -4.883 1 98.19 97 ASN B CA 1
ATOM 2132 C C . ASN B 1 97 ? 20.016 0.849 -5.594 1 98.19 97 ASN B C 1
ATOM 2134 O O . ASN B 1 97 ? 20.391 -0.304 -5.359 1 98.19 97 ASN B O 1
ATOM 2138 N N . GLU B 1 98 ? 20.594 1.608 -6.473 1 95.94 98 GLU B N 1
ATOM 2139 C CA . GLU B 1 98 ? 21.688 1.13 -7.312 1 95.94 98 GLU B CA 1
ATOM 2140 C C . GLU B 1 98 ? 22.922 0.806 -6.473 1 95.94 98 GLU B C 1
ATOM 2142 O O . GLU B 1 98 ? 23.781 0.038 -6.902 1 95.94 98 GLU B O 1
ATOM 2147 N N . HIS B 1 99 ? 22.969 1.353 -5.289 1 96.56 99 HIS B N 1
ATOM 2148 C CA . HIS B 1 99 ? 24.109 1.148 -4.418 1 96.56 99 HIS B CA 1
ATOM 2149 C C . HIS B 1 99 ? 23.875 0.002 -3.441 1 96.56 99 HIS B C 1
ATOM 2151 O O . HIS B 1 99 ? 24.734 -0.319 -2.625 1 96.56 99 HIS B O 1
ATOM 2157 N N . GLY B 1 100 ? 22.703 -0.569 -3.459 1 96.5 100 GLY B N 1
ATOM 2158 C CA . GLY B 1 100 ? 22.422 -1.744 -2.652 1 96.5 100 GLY B CA 1
ATOM 2159 C C . GLY B 1 100 ? 21.734 -1.412 -1.337 1 96.5 100 GLY B C 1
ATOM 2160 O O . GLY B 1 100 ? 21.406 -2.311 -0.558 1 96.5 100 GLY B O 1
ATOM 2161 N N . SER B 1 101 ? 21.484 -0.138 -1.117 1 97.75 101 SER B N 1
ATOM 2162 C CA . SER B 1 101 ? 20.797 0.264 0.104 1 97.75 101 SER B CA 1
ATOM 2163 C C . SER B 1 101 ? 19.297 -0.005 0.005 1 97.75 101 SER B C 1
ATOM 2165 O O . SER B 1 101 ? 18.688 0.268 -1.026 1 97.75 101 SER B O 1
ATOM 2167 N N . LYS B 1 102 ? 18.734 -0.577 1.106 1 98.44 102 LYS B N 1
ATOM 2168 C CA . LYS B 1 102 ? 17.281 -0.811 1.13 1 98.44 102 LYS B CA 1
ATOM 2169 C C . LYS B 1 102 ? 16.516 0.506 1.132 1 98.44 102 LYS B C 1
ATOM 2171 O O . LYS B 1 102 ? 16.828 1.408 1.914 1 98.44 102 LYS B O 1
ATOM 2176 N N . VAL B 1 103 ? 15.5 0.551 0.215 1 98.62 103 VAL B N 1
ATOM 2177 C CA . VAL B 1 103 ? 14.727 1.779 0.06 1 98.62 103 VAL B CA 1
ATOM 2178 C C . VAL B 1 103 ? 13.297 1.557 0.542 1 98.62 103 VAL B C 1
ATOM 2180 O O . VAL B 1 103 ? 12.641 2.488 1.015 1 98.62 103 VAL B O 1
ATOM 2183 N N . ALA B 1 104 ? 12.812 0.377 0.372 1 98.88 104 ALA B N 1
ATOM 2184 C CA . ALA B 1 104 ? 11.461 0.017 0.79 1 98.88 104 ALA B CA 1
ATOM 2185 C C . ALA B 1 104 ? 11.289 -1.499 0.85 1 98.88 104 ALA B C 1
ATOM 2187 O O . ALA B 1 104 ? 12.07 -2.242 0.246 1 98.88 104 ALA B O 1
ATOM 2188 N N . THR B 1 105 ? 10.32 -1.951 1.595 1 98.94 105 THR B N 1
ATOM 2189 C CA . THR B 1 105 ? 9.898 -3.348 1.607 1 98.94 105 THR B CA 1
ATOM 2190 C C . THR B 1 105 ? 8.391 -3.457 1.405 1 98.94 105 THR B C 1
ATOM 2192 O O . THR B 1 105 ? 7.645 -2.521 1.71 1 98.94 105 THR B O 1
ATOM 2195 N N . ASN B 1 106 ? 7.984 -4.508 0.89 1 98.88 106 ASN B N 1
ATOM 2196 C CA . ASN B 1 106 ? 6.57 -4.797 0.689 1 98.88 106 ASN B CA 1
ATOM 2197 C C . ASN B 1 106 ? 6.234 -6.238 1.062 1 98.88 106 ASN B C 1
ATOM 2199 O O . ASN B 1 106 ? 6.938 -7.168 0.661 1 98.88 106 ASN B O 1
ATOM 2203 N N . GLU B 1 107 ? 5.277 -6.371 1.856 1 98.81 107 GLU B N 1
ATOM 2204 C CA . GLU B 1 107 ? 4.68 -7.645 2.246 1 98.81 107 GLU B CA 1
ATOM 2205 C C . GLU B 1 107 ? 3.273 -7.793 1.67 1 98.81 107 GLU B C 1
ATOM 2207 O O . GLU B 1 107 ? 2.424 -6.922 1.861 1 98.81 107 GLU B O 1
ATOM 2212 N N . ALA B 1 108 ? 3.016 -8.883 0.965 1 98.81 108 ALA B N 1
ATOM 2213 C CA . ALA B 1 108 ? 1.714 -9.039 0.319 1 98.81 108 ALA B CA 1
ATOM 2214 C C . ALA B 1 108 ? 1.198 -10.469 0.448 1 98.81 108 ALA B C 1
ATOM 2216 O O . ALA B 1 108 ? 1.959 -11.422 0.288 1 98.81 108 ALA B O 1
ATOM 2217 N N . LEU B 1 109 ? -0.05 -10.586 0.787 1 98.75 109 LEU B N 1
ATOM 2218 C CA . LEU B 1 109 ? -0.751 -11.867 0.781 1 98.75 109 LEU B CA 1
ATOM 2219 C C . LEU B 1 109 ? -1.701 -11.961 -0.408 1 98.75 109 LEU B C 1
ATOM 2221 O O . LEU B 1 109 ? -2.523 -11.07 -0.624 1 98.75 109 LEU B O 1
ATOM 2225 N N . MET B 1 110 ? -1.526 -12.984 -1.167 1 98.62 110 MET B N 1
ATOM 2226 C CA . MET B 1 110 ? -2.412 -13.203 -2.309 1 98.62 110 MET B CA 1
ATOM 2227 C C . MET B 1 110 ? -3.141 -14.539 -2.184 1 98.62 110 MET B C 1
ATOM 2229 O O . MET B 1 110 ? -2.605 -15.492 -1.618 1 98.62 110 MET B O 1
ATOM 2233 N N . LEU B 1 111 ? -4.301 -14.555 -2.713 1 98.12 111 LEU B N 1
ATOM 2234 C CA . LEU B 1 111 ? -5.16 -15.727 -2.68 1 98.12 111 LEU B CA 1
ATOM 2235 C C . LEU B 1 111 ? -5.527 -16.172 -4.09 1 98.12 111 LEU B C 1
ATOM 2237 O O . LEU B 1 111 ? -5.809 -15.344 -4.957 1 98.12 111 LEU B O 1
ATOM 2241 N N . GLY B 1 112 ? -5.504 -17.469 -4.23 1 98.25 112 GLY B N 1
ATOM 2242 C CA . GLY B 1 112 ? -5.965 -18.047 -5.488 1 98.25 112 GLY B CA 1
ATOM 2243 C C . GLY B 1 112 ? -7.477 -18.094 -5.598 1 98.25 112 GLY B C 1
ATOM 2244 O O . GLY B 1 112 ? -8.164 -18.469 -4.641 1 98.25 112 GLY B O 1
ATOM 2245 N N . ILE B 1 113 ? -7.953 -17.766 -6.789 1 98.12 113 ILE B N 1
ATOM 2246 C CA . ILE B 1 113 ? -9.391 -17.688 -7.008 1 98.12 113 ILE B CA 1
ATOM 2247 C C . ILE B 1 113 ? -9.766 -18.453 -8.266 1 98.12 113 ILE B C 1
ATOM 2249 O O . ILE B 1 113 ? -9.141 -18.297 -9.312 1 98.12 113 ILE B O 1
ATOM 2253 N N . ASN B 1 114 ? -10.773 -19.344 -8.133 1 98.12 114 ASN B N 1
ATOM 2254 C CA . ASN B 1 114 ? -11.445 -19.891 -9.305 1 98.12 114 ASN B CA 1
ATOM 2255 C C . ASN B 1 114 ? -12.391 -18.875 -9.93 1 98.12 114 ASN B C 1
ATOM 2257 O O . ASN B 1 114 ? -13.398 -18.5 -9.328 1 98.12 114 ASN B O 1
ATOM 2261 N N . ARG B 1 115 ? -12.062 -18.453 -11.156 1 95.69 115 ARG B N 1
ATOM 2262 C CA . ARG B 1 115 ? -12.82 -17.375 -11.773 1 95.69 115 ARG B CA 1
ATOM 2263 C C . ARG B 1 115 ? -14.227 -17.844 -12.156 1 95.69 115 ARG B C 1
ATOM 2265 O O . ARG B 1 115 ? -15.141 -17.016 -12.281 1 95.69 115 ARG B O 1
ATOM 2272 N N . ALA B 1 116 ? -14.406 -19.094 -12.359 1 95.44 116 ALA B N 1
ATOM 2273 C CA . ALA B 1 116 ? -15.711 -19.656 -12.703 1 95.44 116 ALA B CA 1
ATOM 2274 C C . ALA B 1 116 ? -16.672 -19.562 -11.523 1 95.44 116 ALA B C 1
ATOM 2276 O O . ALA B 1 116 ? -17.859 -19.281 -11.703 1 95.44 116 ALA B O 1
ATOM 2277 N N . THR B 1 117 ? -16.188 -19.781 -10.328 1 96.31 117 THR B N 1
ATOM 2278 C CA . THR B 1 117 ? -17.031 -19.812 -9.141 1 96.31 117 THR B CA 1
ATOM 2279 C C . THR B 1 117 ? -16.844 -18.547 -8.305 1 96.31 117 THR B C 1
ATOM 2281 O O . THR B 1 117 ? -17.641 -18.281 -7.402 1 96.31 117 THR B O 1
ATOM 2284 N N . ASN B 1 118 ? -15.766 -17.859 -8.602 1 94.94 118 ASN B N 1
ATOM 2285 C CA . ASN B 1 118 ? -15.391 -16.672 -7.836 1 94.94 118 ASN B CA 1
ATOM 2286 C C . ASN B 1 118 ? -15.156 -17.016 -6.367 1 94.94 118 ASN B C 1
ATOM 2288 O O . ASN B 1 118 ? -15.555 -16.25 -5.48 1 94.94 118 ASN B O 1
ATOM 2292 N N . LYS B 1 119 ? -14.578 -18.203 -6.188 1 96.88 119 LYS B N 1
ATOM 2293 C CA . LYS B 1 119 ? -14.227 -18.672 -4.848 1 96.88 119 LYS B CA 1
ATOM 2294 C C . LYS B 1 119 ? -12.75 -19.047 -4.762 1 96.88 119 LYS B C 1
ATOM 2296 O O . LYS B 1 119 ? -12.117 -19.344 -5.777 1 96.88 119 LYS B O 1
ATOM 2301 N N . THR B 1 120 ? -12.289 -19.016 -3.545 1 97.56 120 THR B N 1
ATOM 2302 C CA . THR B 1 120 ? -10.914 -19.438 -3.316 1 97.56 120 THR B CA 1
ATOM 2303 C C . THR B 1 120 ? -10.719 -20.875 -3.785 1 97.56 120 THR B C 1
ATOM 2305 O O . THR B 1 120 ? -11.586 -21.734 -3.59 1 97.56 120 THR B O 1
ATOM 2308 N N . ALA B 1 121 ? -9.656 -21.109 -4.352 1 98.25 121 ALA B N 1
ATOM 2309 C CA . ALA B 1 121 ? -9.352 -22.438 -4.891 1 98.25 121 ALA B CA 1
ATOM 2310 C C . ALA B 1 121 ? -7.852 -22.719 -4.801 1 98.25 121 ALA B C 1
ATOM 2312 O O . ALA B 1 121 ? -7.031 -21.812 -4.797 1 98.25 121 ALA B O 1
ATOM 2313 N N . PRO B 1 122 ? -7.496 -23.969 -4.777 1 98.25 122 PRO B N 1
ATOM 2314 C CA . PRO B 1 122 ? -6.074 -24.328 -4.758 1 98.25 122 PRO B CA 1
ATOM 2315 C C . PRO B 1 122 ? -5.344 -23.875 -6.023 1 98.25 122 PRO B C 1
ATOM 2317 O O . PRO B 1 122 ? -5.965 -23.719 -7.078 1 98.25 122 PRO B O 1
ATOM 2320 N N . PHE B 1 123 ? -4.074 -23.719 -5.875 1 98.56 123 PHE B N 1
ATOM 2321 C CA . PHE B 1 123 ? -3.246 -23.359 -7.023 1 98.56 123 PHE B CA 1
ATOM 2322 C C . PHE B 1 123 ? -3.312 -24.453 -8.094 1 98.56 123 PHE B C 1
ATOM 2324 O O . PHE B 1 123 ? -3.312 -25.641 -7.773 1 98.56 123 PHE B O 1
ATOM 2331 N N . PRO B 1 124 ? -3.34 -23.969 -9.391 1 98.25 124 PRO B N 1
ATOM 2332 C CA . PRO B 1 124 ? -3.102 -24.969 -10.43 1 98.25 124 PRO B CA 1
ATOM 2333 C C . PRO B 1 124 ? -1.761 -25.688 -10.273 1 98.25 124 PRO B C 1
ATOM 2335 O O . PRO B 1 124 ? -0.805 -25.094 -9.75 1 98.25 124 PRO B O 1
ATOM 2338 N N . GLU B 1 125 ? -1.688 -26.891 -10.727 1 97.56 125 GLU B N 1
ATOM 2339 C CA . GLU B 1 125 ? -0.56 -27.781 -10.469 1 97.56 125 GLU B CA 1
ATOM 2340 C C . GLU B 1 125 ? 0.764 -27.125 -10.836 1 97.56 125 GLU B C 1
ATOM 2342 O O . GLU B 1 125 ? 1.711 -27.125 -10.047 1 97.56 125 GLU B O 1
ATOM 2347 N N . GLN B 1 126 ? 0.811 -26.594 -12.031 1 97.06 126 GLN B N 1
ATOM 2348 C CA . GLN B 1 126 ? 2.053 -25.984 -12.5 1 97.06 126 GLN B CA 1
ATOM 2349 C C . GLN B 1 126 ? 2.49 -24.844 -11.586 1 97.06 126 GLN B C 1
ATOM 2351 O O . GLN B 1 126 ? 3.672 -24.719 -11.258 1 97.06 126 GLN B O 1
ATOM 2356 N N . PHE B 1 127 ? 1.598 -23.984 -11.227 1 98.38 127 PHE B N 1
ATOM 2357 C CA . PHE B 1 127 ? 1.905 -22.859 -10.336 1 98.38 127 PHE B CA 1
ATOM 2358 C C . PHE B 1 127 ? 2.289 -23.359 -8.953 1 98.38 127 PHE B C 1
ATOM 2360 O O . PHE B 1 127 ? 3.246 -22.859 -8.352 1 98.38 127 PHE B O 1
ATOM 2367 N N . ALA B 1 128 ? 1.566 -24.297 -8.445 1 98.38 128 ALA B N 1
ATOM 2368 C CA . ALA B 1 128 ? 1.88 -24.875 -7.141 1 98.38 128 ALA B CA 1
ATOM 2369 C C . ALA B 1 128 ? 3.312 -25.406 -7.109 1 98.38 128 ALA B C 1
ATOM 2371 O O . ALA B 1 128 ? 4.059 -25.141 -6.164 1 98.38 128 ALA B O 1
ATOM 2372 N N . GLN B 1 129 ? 3.668 -26.141 -8.148 1 98.12 129 GLN B N 1
ATOM 2373 C CA . GLN B 1 129 ? 5.016 -26.688 -8.219 1 98.12 129 GLN B CA 1
ATOM 2374 C C . GLN B 1 129 ? 6.062 -25.594 -8.297 1 98.12 129 GLN B C 1
ATOM 2376 O O . GLN B 1 129 ? 7.133 -25.703 -7.699 1 98.12 129 GLN B O 1
ATOM 2381 N N . ALA B 1 130 ? 5.703 -24.578 -9.062 1 97.81 130 ALA B N 1
ATOM 2382 C CA . ALA B 1 130 ? 6.625 -23.453 -9.18 1 97.81 130 ALA B CA 1
ATOM 2383 C C . ALA B 1 130 ? 6.84 -22.781 -7.828 1 97.81 130 ALA B C 1
ATOM 2385 O O . ALA B 1 130 ? 7.969 -22.422 -7.48 1 97.81 130 ALA B O 1
ATOM 2386 N N . ILE B 1 131 ? 5.789 -22.578 -7.062 1 97.94 131 ILE B N 1
ATOM 2387 C CA . ILE B 1 131 ? 5.863 -21.953 -5.746 1 97.94 131 ILE B CA 1
ATOM 2388 C C . ILE B 1 131 ? 6.715 -22.812 -4.816 1 97.94 131 ILE B C 1
ATOM 2390 O O . ILE B 1 131 ? 7.609 -22.312 -4.137 1 97.94 131 ILE B O 1
ATOM 2394 N N . ILE B 1 132 ? 6.477 -24.094 -4.82 1 97.69 132 ILE B N 1
ATOM 2395 C CA . ILE B 1 132 ? 7.23 -25.016 -3.979 1 97.69 132 ILE B CA 1
ATOM 2396 C C . ILE B 1 132 ? 8.711 -24.953 -4.34 1 97.69 132 ILE B C 1
ATOM 2398 O O . ILE B 1 132 ? 9.562 -24.812 -3.463 1 97.69 132 ILE B O 1
ATOM 2402 N N . ASN B 1 133 ? 8.969 -25.094 -5.598 1 97.25 133 ASN B N 1
ATOM 2403 C CA . ASN B 1 133 ? 10.344 -25.078 -6.07 1 97.25 133 ASN B CA 1
ATOM 2404 C C . ASN B 1 133 ? 11.047 -23.781 -5.715 1 97.25 133 ASN B C 1
ATOM 2406 O O . ASN B 1 133 ? 12.203 -23.797 -5.27 1 97.25 133 ASN B O 1
ATOM 2410 N N . TYR B 1 134 ? 10.344 -22.656 -5.953 1 97.62 134 TYR B N 1
ATOM 2411 C CA . TYR B 1 134 ? 10.93 -21.359 -5.633 1 97.62 134 TYR B CA 1
ATOM 2412 C C . TYR B 1 134 ? 11.203 -21.234 -4.137 1 97.62 134 TYR B C 1
A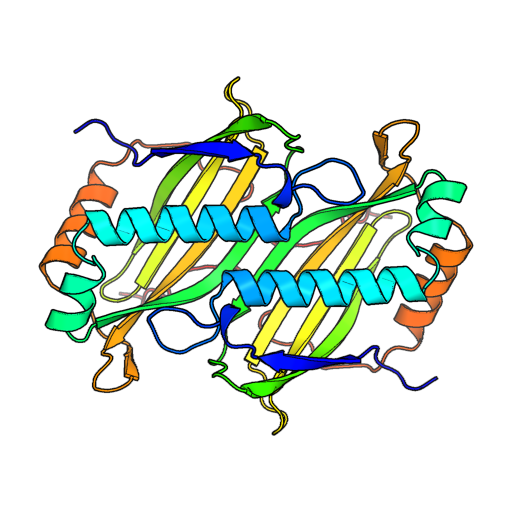TOM 2414 O O . TYR B 1 134 ? 12.289 -20.828 -3.729 1 97.62 134 TYR B O 1
ATOM 2422 N N . TYR B 1 135 ? 10.227 -21.594 -3.35 1 97.06 135 TYR B N 1
ATOM 2423 C CA . TYR B 1 135 ? 10.336 -21.516 -1.896 1 97.06 135 TYR B CA 1
ATOM 2424 C C . TYR B 1 135 ? 11.508 -22.344 -1.393 1 97.06 135 TYR B C 1
ATOM 2426 O O . TYR B 1 135 ? 12.281 -21.891 -0.543 1 97.06 135 TYR B O 1
ATOM 2434 N N . ASP B 1 136 ? 11.727 -23.469 -1.934 1 96.12 136 ASP B N 1
ATOM 2435 C CA . ASP B 1 136 ? 12.742 -24.406 -1.466 1 96.12 136 ASP B CA 1
ATOM 2436 C C . ASP B 1 136 ? 14.141 -23.984 -1.919 1 96.12 136 ASP B C 1
ATOM 2438 O O . ASP B 1 136 ? 15.141 -24.406 -1.337 1 96.12 136 ASP B O 1
ATOM 2442 N N . ASN B 1 137 ? 14.188 -23.172 -2.932 1 96.06 137 ASN B N 1
ATOM 2443 C CA . ASN B 1 137 ? 15.492 -22.953 -3.537 1 96.06 137 ASN B CA 1
ATOM 2444 C C . ASN B 1 137 ? 15.898 -21.469 -3.477 1 96.06 137 ASN B C 1
ATOM 2446 O O . ASN B 1 137 ? 17.016 -21.125 -3.859 1 96.06 137 ASN B O 1
ATOM 2450 N N . GLN B 1 138 ? 14.953 -20.656 -3.004 1 95.75 138 GLN B N 1
ATOM 2451 C CA . GLN B 1 138 ? 15.305 -19.25 -2.953 1 95.75 138 GLN B CA 1
ATOM 2452 C C . GLN B 1 138 ? 16.438 -19 -1.968 1 95.75 138 GLN B C 1
ATOM 2454 O O . GLN B 1 138 ? 16.656 -19.781 -1.037 1 95.75 138 GLN B O 1
ATOM 2459 N N . GLN B 1 139 ? 17.172 -17.984 -2.242 1 92.69 139 GLN B N 1
ATOM 2460 C CA . GLN B 1 139 ? 18.234 -17.578 -1.333 1 92.69 139 GLN B CA 1
ATOM 2461 C C . GLN B 1 139 ? 17.703 -17.328 0.074 1 92.69 139 GLN B C 1
ATOM 2463 O O . GLN B 1 139 ? 16.656 -16.703 0.243 1 92.69 139 GLN B O 1
ATOM 2468 N N . LEU B 1 140 ? 18.406 -17.875 0.994 1 92.25 140 LEU B N 1
ATOM 2469 C CA . LEU B 1 140 ? 18.062 -17.594 2.381 1 92.25 140 LEU B CA 1
ATOM 2470 C C . LEU B 1 140 ? 18.547 -16.203 2.787 1 92.25 140 LEU B C 1
ATOM 2472 O O . LEU B 1 140 ? 19.672 -15.82 2.471 1 92.25 140 LEU B O 1
ATOM 2476 N N . ILE B 1 141 ? 17.625 -15.508 3.391 1 94.75 141 ILE B N 1
ATOM 2477 C CA . ILE B 1 141 ? 17.984 -14.164 3.84 1 94.75 141 ILE B CA 1
ATOM 2478 C C . ILE B 1 141 ? 17.609 -14 5.312 1 94.75 141 ILE B C 1
ATOM 2480 O O . ILE B 1 141 ? 16.797 -14.758 5.848 1 94.75 141 ILE B O 1
ATOM 2484 N N . GLU B 1 142 ? 18.375 -13.047 5.977 1 96.5 142 GLU B N 1
ATOM 2485 C CA . GLU B 1 142 ? 17.844 -12.547 7.238 1 96.5 142 GLU B CA 1
ATOM 2486 C C . GLU B 1 142 ? 16.641 -11.633 7.008 1 96.5 142 GLU B C 1
ATOM 2488 O O . GLU B 1 142 ? 16.766 -10.57 6.395 1 96.5 142 GLU B O 1
ATOM 2493 N N . TRP B 1 143 ? 15.516 -12.07 7.477 1 97.62 143 TRP B N 1
ATOM 2494 C CA . TRP B 1 143 ? 14.312 -11.281 7.238 1 97.62 143 TRP B CA 1
ATOM 2495 C C . TRP B 1 143 ? 14.445 -9.891 7.852 1 97.62 143 TRP B C 1
ATOM 2497 O O . TRP B 1 143 ? 14.82 -9.75 9.016 1 97.62 143 TRP B O 1
ATOM 2507 N N . PRO B 1 144 ? 14.125 -8.898 7.039 1 97.75 144 PRO B N 1
ATOM 2508 C CA . PRO B 1 144 ? 14.141 -7.539 7.582 1 97.75 144 PRO B CA 1
ATOM 2509 C C . PRO B 1 144 ? 13.164 -7.352 8.742 1 97.75 144 PRO B C 1
ATOM 2511 O O . PRO B 1 144 ? 12.156 -8.047 8.82 1 97.75 144 PRO B O 1
ATOM 2514 N N . LYS B 1 145 ? 13.461 -6.355 9.586 1 97.62 145 LYS B N 1
ATOM 2515 C CA . LYS B 1 145 ? 12.641 -6.082 10.766 1 97.62 145 LYS B CA 1
ATOM 2516 C C . LYS B 1 145 ? 11.242 -5.629 10.367 1 97.62 145 LYS B C 1
ATOM 2518 O O . LYS B 1 145 ? 10.328 -5.613 11.195 1 97.62 145 LYS B O 1
ATOM 2523 N N . GLN B 1 146 ? 11.055 -5.211 9.117 1 98 146 GLN B N 1
ATOM 2524 C CA . GLN B 1 146 ? 9.773 -4.73 8.617 1 98 146 GLN B CA 1
ATOM 2525 C C . GLN B 1 146 ? 8.781 -5.883 8.461 1 98 146 GLN B C 1
ATOM 2527 O O . GLN B 1 146 ? 7.574 -5.656 8.328 1 98 146 GLN B O 1
ATOM 2532 N N . LEU B 1 147 ? 9.297 -7.117 8.336 1 98.25 147 LEU B N 1
ATOM 2533 C CA . LEU B 1 147 ? 8.391 -8.258 8.219 1 98.25 147 LEU B CA 1
ATOM 2534 C C . LEU B 1 147 ? 7.473 -8.352 9.438 1 98.25 147 LEU B C 1
ATOM 2536 O O . LEU B 1 147 ? 7.941 -8.453 10.57 1 98.25 147 LEU B O 1
ATOM 2540 N N . GLY B 1 148 ? 6.148 -8.312 9.203 1 97.19 148 GLY B N 1
ATOM 2541 C CA . GLY B 1 148 ? 5.172 -8.453 10.273 1 97.19 148 GLY B CA 1
ATOM 2542 C C . GLY B 1 148 ? 5.098 -7.23 11.18 1 97.19 148 GLY B C 1
ATOM 2543 O O . GLY B 1 148 ? 4.578 -7.305 12.289 1 97.19 148 GLY B O 1
ATOM 2544 N N . HIS B 1 149 ? 5.645 -6.133 10.75 1 97.19 149 HIS B N 1
ATOM 2545 C CA . HIS B 1 149 ? 5.668 -4.934 11.578 1 97.19 149 HIS B CA 1
ATOM 2546 C C . HIS B 1 149 ? 4.262 -4.395 11.805 1 97.19 149 HIS B C 1
ATOM 2548 O O . HIS B 1 149 ? 3.432 -4.406 10.891 1 97.19 149 HIS B O 1
ATOM 2554 N N . ARG B 1 150 ? 4.008 -3.971 13.008 1 97.19 150 ARG B N 1
ATOM 2555 C CA . ARG B 1 150 ? 2.758 -3.299 13.359 1 97.19 150 ARG B CA 1
ATOM 2556 C C . ARG B 1 150 ? 2.957 -1.79 13.453 1 97.19 150 ARG B C 1
ATOM 2558 O O . ARG B 1 150 ? 3.852 -1.32 14.164 1 97.19 150 ARG B O 1
ATOM 2565 N N . ILE B 1 151 ? 2.102 -1.019 12.758 1 97.75 151 ILE B N 1
ATOM 2566 C CA . ILE 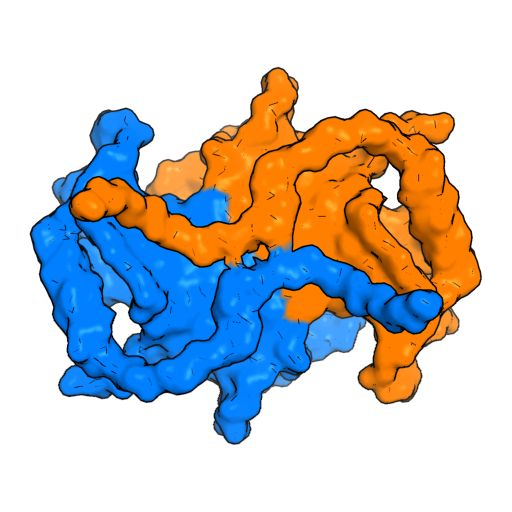B 1 151 ? 2.227 0.435 12.742 1 97.75 151 ILE B CA 1
ATOM 2567 C C . ILE B 1 151 ? 1.833 1.003 14.102 1 97.75 151 ILE B C 1
ATOM 2569 O O . ILE B 1 151 ? 0.768 0.678 14.633 1 97.75 151 ILE B O 1
ATOM 2573 N N . ARG B 1 152 ? 2.727 1.788 14.633 1 95.38 152 ARG B N 1
ATOM 2574 C CA . ARG B 1 152 ? 2.49 2.424 15.922 1 95.38 152 ARG B CA 1
ATOM 2575 C C . ARG B 1 152 ? 3.352 3.672 16.094 1 95.38 152 ARG B C 1
ATOM 2577 O O . ARG B 1 152 ? 4.371 3.82 15.406 1 95.38 152 ARG B O 1
ATOM 2584 N N . ILE B 1 153 ? 2.896 4.582 16.875 1 94.38 153 ILE B N 1
ATOM 2585 C CA . ILE B 1 153 ? 3.693 5.742 17.25 1 94.38 153 ILE B CA 1
ATOM 2586 C C . ILE B 1 153 ? 4.422 5.457 18.562 1 94.38 153 ILE B C 1
ATOM 2588 O O . ILE B 1 153 ? 3.809 5.012 19.547 1 94.38 153 ILE B O 1
ATOM 2592 N N . SER B 1 154 ? 5.805 5.551 18.469 1 80 154 SER B N 1
ATOM 2593 C CA . SER B 1 154 ? 6.633 5.285 19.625 1 80 154 SER B CA 1
ATOM 2594 C C . SER B 1 154 ? 6.406 6.328 20.719 1 80 154 SER B C 1
ATOM 2596 O O . SER B 1 154 ? 6.316 7.523 20.438 1 80 154 SER B O 1
ATOM 2598 N N . ARG B 1 155 ? 5.828 5.98 21.891 1 74.62 155 ARG B N 1
ATOM 2599 C CA . ARG B 1 155 ? 5.68 6.887 23.016 1 74.62 155 ARG B CA 1
ATOM 2600 C C . ARG B 1 155 ? 6.805 6.691 24.031 1 74.62 155 ARG B C 1
ATOM 2602 O O . ARG B 1 155 ? 7.262 5.566 24.25 1 74.62 155 ARG B O 1
ATOM 2609 N N . LYS B 1 156 ? 7.684 7.57 24.109 1 56.88 156 LYS B N 1
ATOM 2610 C CA . LYS B 1 156 ? 8.648 7.531 25.203 1 56.88 156 LYS B CA 1
ATOM 2611 C C . LYS B 1 156 ? 7.949 7.371 26.547 1 56.88 156 LYS B C 1
ATOM 2613 O O . LYS B 1 156 ? 6.918 8 26.797 1 56.88 156 LYS B O 1
ATOM 2618 N N . GLY B 1 157 ? 7.871 6.176 27.141 1 38.72 157 GLY B N 1
ATOM 2619 C CA . GLY B 1 157 ? 7.434 6.109 28.531 1 38.72 157 GLY B CA 1
ATOM 2620 C C . GLY B 1 157 ? 7.82 7.332 29.328 1 38.72 157 GLY B C 1
ATOM 2621 O O . GLY B 1 157 ? 8.969 7.777 29.281 1 38.72 157 GLY B O 1
ATOM 2622 N N . VAL B 1 158 ? 6.586 7.984 29.875 1 31.25 158 VAL B N 1
ATOM 2623 C CA . VAL B 1 158 ? 6.727 8.578 31.188 1 31.25 158 VAL B CA 1
ATOM 2624 C C . VAL B 1 158 ? 7.172 7.52 32.188 1 31.25 158 VAL B C 1
ATOM 2626 O O . VAL B 1 158 ? 6.648 6.402 32.188 1 31.25 158 VAL B O 1
#

Radius of gyration: 19.94 Å; Cα contacts (8 Å, |Δi|>4): 611; chains: 2; bounding box: 48×59×52 Å

Solvent-accessible surface area (backbone atoms only — not comparable to full-atom values): 17321 Å² total; per-residue (Å²): 128,87,67,54,59,66,49,80,49,62,38,47,74,89,40,44,42,98,85,56,27,55,32,72,38,49,55,47,38,54,50,52,49,51,53,48,50,52,40,32,74,40,60,47,25,75,68,46,20,61,78,65,38,36,50,74,42,73,42,33,38,37,39,41,48,70,50,87,48,40,72,67,40,45,34,35,42,36,53,42,67,77,47,70,63,67,35,38,42,31,38,38,33,44,28,22,37,82,85,65,49,72,27,32,38,37,37,37,35,32,36,24,29,28,60,85,74,70,36,78,31,64,49,56,66,64,32,44,50,38,51,52,53,45,58,74,61,43,72,86,72,83,79,60,81,68,66,68,53,62,84,75,82,88,69,77,79,131,128,92,63,54,61,66,48,78,48,62,37,48,73,91,41,45,42,97,86,55,28,56,32,73,40,49,55,46,37,54,52,51,48,51,52,48,51,52,40,33,75,39,61,46,25,74,69,46,21,62,76,64,37,36,50,73,42,74,40,33,39,38,38,40,49,70,48,87,49,39,73,66,40,45,36,35,41,35,53,42,66,77,48,70,63,66,34,36,42,32,38,37,33,43,28,21,38,82,86,65,50,72,27,31,38,38,36,37,35,34,36,25,29,28,60,84,75,70,38,77,32,64,49,56,67,66,33,43,51,39,51,52,53,45,57,75,61,43,70,85,72,83,78,58,84,68,68,67,54,62,86,74,80,88,69,78,80,128